Protein AF-A0A4V0XF61-F1 (afdb_monomer_lite)

Structure (mmCIF, N/CA/C/O backbone):
data_AF-A0A4V0XF61-F1
#
_entry.id   AF-A0A4V0XF61-F1
#
loop_
_atom_site.group_PDB
_atom_site.id
_atom_site.type_symbol
_atom_site.label_atom_id
_atom_site.label_alt_id
_atom_site.label_comp_id
_atom_site.label_asym_id
_atom_site.label_entity_id
_atom_site.label_seq_id
_atom_site.pdbx_PDB_ins_code
_atom_site.Cartn_x
_atom_site.Cartn_y
_atom_site.Cartn_z
_atom_site.occupancy
_atom_site.B_iso_or_equiv
_atom_site.auth_seq_id
_atom_site.auth_comp_id
_atom_site.auth_asym_id
_atom_site.auth_atom_id
_atom_site.pdbx_PDB_model_num
ATOM 1 N N . MET A 1 1 ? 13.047 51.455 41.620 1.00 37.69 1 MET A N 1
ATOM 2 C CA . MET A 1 1 ? 13.143 50.637 40.390 1.00 37.69 1 MET A CA 1
ATOM 3 C C . MET A 1 1 ? 12.643 49.227 40.703 1.00 37.69 1 MET A C 1
ATOM 5 O O . MET A 1 1 ? 13.381 48.459 41.299 1.00 37.69 1 MET A O 1
ATOM 9 N N . LYS A 1 2 ? 11.378 48.901 40.408 1.00 38.47 2 LYS A N 1
ATOM 10 C CA . LYS A 1 2 ? 10.821 47.542 40.548 1.00 38.47 2 LYS A CA 1
ATOM 11 C C . LYS A 1 2 ? 10.342 47.116 39.160 1.00 38.47 2 LYS A C 1
ATOM 13 O O . LYS A 1 2 ? 9.433 47.737 38.624 1.00 38.47 2 LYS A O 1
ATOM 18 N N . ARG A 1 3 ? 11.022 46.145 38.546 1.00 42.78 3 ARG A N 1
ATOM 19 C CA . ARG A 1 3 ? 10.661 45.599 37.230 1.00 42.78 3 ARG A CA 1
ATOM 20 C C . ARG A 1 3 ? 9.593 44.526 37.443 1.00 42.78 3 ARG A C 1
ATOM 22 O O . ARG A 1 3 ? 9.880 43.510 38.067 1.00 42.78 3 ARG A O 1
ATOM 29 N N . ALA A 1 4 ? 8.373 44.786 36.984 1.00 43.69 4 ALA A N 1
ATOM 30 C CA . ALA A 1 4 ? 7.298 43.802 36.945 1.00 43.69 4 ALA A CA 1
ATOM 31 C C . ALA A 1 4 ? 7.522 42.871 35.745 1.00 43.69 4 AL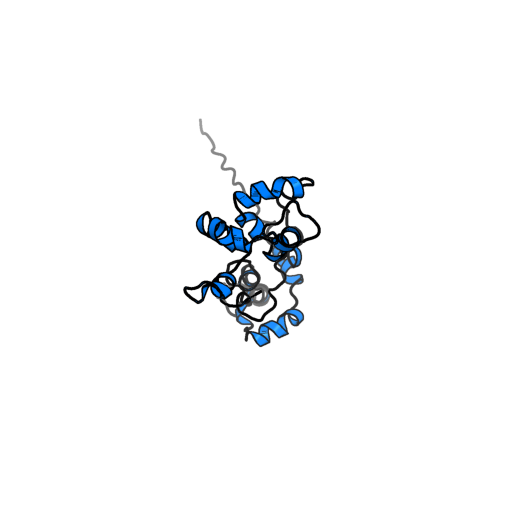A A C 1
ATOM 33 O O . ALA A 1 4 ? 7.671 43.337 34.617 1.00 43.69 4 ALA A O 1
ATOM 34 N N . PHE A 1 5 ? 7.596 41.568 36.004 1.00 45.97 5 PHE A N 1
ATOM 35 C CA . PHE A 1 5 ? 7.711 40.529 34.986 1.00 45.97 5 PHE A CA 1
ATOM 36 C C . PHE A 1 5 ? 6.289 40.140 34.561 1.00 45.97 5 PHE A C 1
ATOM 38 O O . PHE A 1 5 ? 5.546 39.557 35.349 1.00 45.97 5 PHE A O 1
ATOM 45 N N . LEU A 1 6 ? 5.881 40.522 33.348 1.00 44.06 6 LEU A N 1
ATOM 46 C CA . LEU A 1 6 ? 4.611 40.100 32.758 1.00 44.06 6 LEU A CA 1
ATOM 47 C C . LEU A 1 6 ? 4.802 38.685 32.186 1.00 44.06 6 LEU A C 1
ATOM 49 O O . LEU A 1 6 ? 5.429 38.510 31.144 1.00 44.06 6 LEU A O 1
ATOM 53 N N . LEU A 1 7 ? 4.293 37.670 32.884 1.00 47.38 7 LEU A N 1
ATOM 54 C CA . LEU A 1 7 ? 4.162 36.309 32.360 1.00 47.38 7 LEU A CA 1
ATOM 55 C C . LEU A 1 7 ? 2.916 36.256 31.464 1.00 47.38 7 LEU A C 1
ATOM 57 O O . LEU A 1 7 ? 1.794 36.147 31.953 1.00 47.38 7 LEU A O 1
ATOM 61 N N . LEU A 1 8 ? 3.117 36.364 30.149 1.00 46.69 8 LEU A N 1
ATOM 62 C CA . LEU A 1 8 ? 2.096 36.035 29.155 1.00 46.69 8 LEU A CA 1
ATOM 63 C C . LEU A 1 8 ? 1.953 34.507 29.096 1.00 46.69 8 LEU A C 1
ATOM 65 O O . LEU A 1 8 ? 2.768 33.813 28.491 1.00 46.69 8 LEU A O 1
ATOM 69 N N . LEU A 1 9 ? 0.917 33.982 29.748 1.00 48.41 9 LEU A N 1
ATOM 70 C CA . LEU A 1 9 ? 0.445 32.614 29.550 1.00 48.41 9 LEU A CA 1
ATOM 71 C C . LEU A 1 9 ? -0.182 32.518 28.154 1.00 48.41 9 LEU A C 1
ATOM 73 O O . LEU A 1 9 ? -1.304 32.970 27.932 1.00 48.41 9 LEU A O 1
ATOM 77 N N . LEU A 1 10 ? 0.556 31.936 27.207 1.00 48.00 10 LEU A N 1
ATOM 78 C CA . LEU A 1 10 ? 0.013 31.487 25.928 1.00 48.00 10 LEU A CA 1
ATOM 79 C C . LEU A 1 10 ? -0.891 30.278 26.191 1.00 48.00 10 LEU A C 1
ATOM 81 O O . LEU A 1 10 ? -0.431 29.141 26.266 1.00 48.00 10 LEU A O 1
ATOM 85 N N . ILE A 1 11 ? -2.186 30.536 26.358 1.00 51.19 11 ILE A N 1
ATOM 86 C CA . ILE A 1 11 ? -3.217 29.500 26.332 1.00 51.19 11 ILE A CA 1
ATOM 87 C C . ILE A 1 11 ? -3.349 29.065 24.869 1.00 51.19 11 ILE A C 1
ATOM 89 O O . ILE A 1 11 ? -4.067 29.684 24.089 1.00 51.19 11 ILE A O 1
ATOM 93 N N . PHE A 1 12 ? -2.612 28.024 24.479 1.00 44.31 12 PHE A N 1
ATOM 94 C CA . PHE A 1 12 ? -2.882 27.304 23.239 1.00 44.31 12 PHE A CA 1
ATOM 95 C C . PHE A 1 12 ? -4.220 26.580 23.410 1.00 44.31 12 PHE A C 1
ATOM 97 O O . PHE A 1 12 ? -4.319 25.556 24.085 1.00 44.31 12 PHE A O 1
ATOM 104 N N . THR A 1 13 ? -5.276 27.147 22.839 1.00 44.53 13 THR A N 1
ATOM 105 C CA . THR A 1 13 ? -6.594 26.527 22.756 1.00 44.53 13 THR A CA 1
ATOM 106 C C . THR A 1 13 ? -6.548 25.368 21.758 1.00 44.53 13 THR A 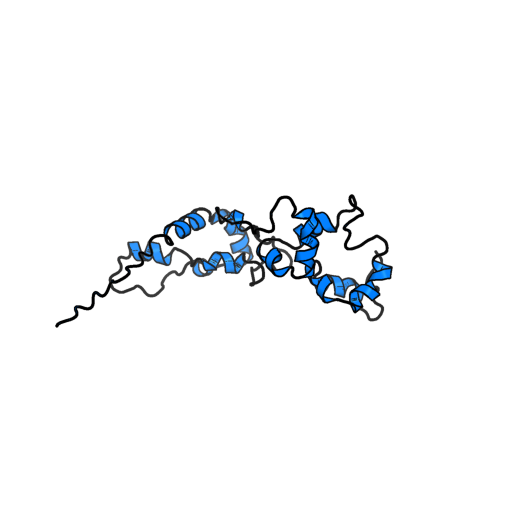C 1
ATOM 108 O O . THR A 1 13 ? -6.792 25.532 20.565 1.00 44.53 13 THR A O 1
ATOM 111 N N . SER A 1 14 ? -6.245 24.166 22.250 1.00 46.16 14 SER A N 1
ATOM 112 C CA . SER A 1 14 ? -6.457 22.904 21.527 1.00 46.16 14 SER A CA 1
ATOM 113 C C . SER A 1 14 ? -7.956 22.633 21.368 1.00 46.16 14 SER A C 1
ATOM 115 O O . SER A 1 14 ? -8.532 21.881 22.144 1.00 46.16 14 SER A O 1
ATOM 117 N N . PHE A 1 15 ? -8.606 23.260 20.386 1.00 42.75 15 PHE A N 1
ATOM 118 C CA . PHE A 1 15 ? -10.039 23.053 20.115 1.00 42.75 15 PHE A CA 1
ATOM 119 C C . PHE A 1 15 ? -10.359 22.504 18.714 1.00 42.75 15 PHE A C 1
ATOM 121 O O . PHE A 1 15 ? -11.527 22.311 18.403 1.00 42.75 15 PHE A O 1
ATOM 128 N N . ALA A 1 16 ? -9.364 22.191 17.876 1.00 43.38 16 ALA A N 1
ATOM 129 C CA . ALA A 1 16 ? -9.616 21.790 16.483 1.00 43.38 16 ALA A CA 1
ATOM 130 C C . ALA A 1 16 ? -9.516 20.278 16.181 1.00 43.38 16 ALA A C 1
ATOM 132 O O . ALA A 1 16 ? -9.893 19.861 15.093 1.00 43.38 16 ALA A O 1
ATOM 133 N N . VAL A 1 17 ? -9.033 19.436 17.104 1.00 48.44 17 VAL A N 1
ATOM 134 C CA . VAL A 1 17 ? -8.756 18.010 16.798 1.00 48.44 17 VAL A CA 1
ATOM 135 C C . VAL A 1 17 ? -9.970 17.093 17.024 1.00 48.44 17 VAL A C 1
ATOM 137 O O . VAL A 1 17 ? -10.055 16.026 16.427 1.00 4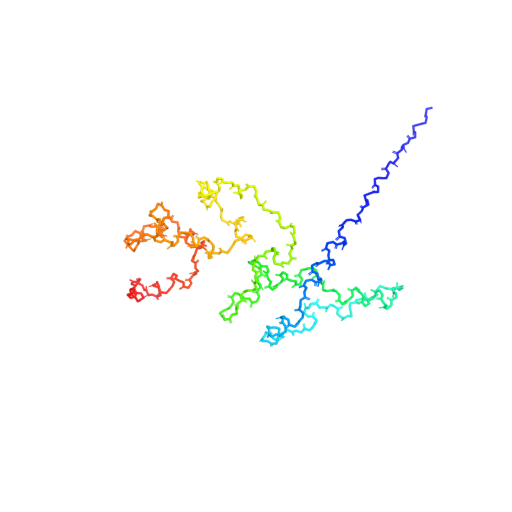8.44 17 VAL A O 1
ATOM 140 N N . ALA A 1 18 ? -10.939 17.496 17.851 1.00 49.16 18 ALA A N 1
ATOM 141 C CA . ALA A 1 18 ? -12.072 16.634 18.204 1.00 49.16 18 ALA A CA 1
ATOM 142 C C . ALA A 1 18 ? -13.066 16.413 17.043 1.00 49.16 18 ALA A C 1
ATOM 144 O O . ALA A 1 18 ? -13.548 15.298 16.874 1.00 49.16 18 ALA A O 1
ATOM 145 N N . GLY A 1 19 ? -13.326 17.436 16.216 1.00 51.44 19 GLY A N 1
ATOM 146 C CA . GLY A 1 19 ? -14.359 17.376 15.168 1.00 51.44 19 GLY A CA 1
ATOM 147 C C . GLY A 1 19 ? -14.050 16.400 14.027 1.00 51.44 19 GLY A C 1
ATOM 148 O O . GLY A 1 19 ? -14.927 15.670 13.588 1.00 51.44 19 GLY A O 1
ATOM 149 N N . GLN A 1 20 ? -12.785 16.299 13.604 1.00 52.56 20 GLN A N 1
ATOM 150 C CA . GLN A 1 20 ? -12.396 15.381 12.520 1.00 52.56 20 GLN A CA 1
ATOM 151 C C . GLN A 1 20 ? -12.484 13.899 12.922 1.00 52.56 20 GLN A C 1
ATOM 153 O O . GLN A 1 20 ? -12.550 13.023 12.060 1.00 52.56 20 GLN A O 1
ATOM 158 N N . ARG A 1 21 ? -12.461 13.606 14.231 1.00 58.28 21 ARG A N 1
ATOM 159 C CA . ARG A 1 21 ? -12.547 12.238 14.749 1.00 58.28 21 ARG A CA 1
ATOM 160 C C . ARG A 1 21 ? -13.959 11.671 14.620 1.00 58.28 21 ARG A C 1
ATOM 162 O O . ARG A 1 21 ? -14.084 10.482 14.359 1.00 58.28 21 ARG A O 1
ATOM 169 N N . GLU A 1 22 ? -15.000 12.474 14.815 1.00 62.06 22 GLU A N 1
ATOM 170 C CA . GLU A 1 22 ? -16.388 11.992 14.740 1.00 62.06 22 GLU A CA 1
ATOM 171 C C . GLU A 1 22 ? -16.759 11.604 13.297 1.00 62.06 22 GLU A C 1
ATOM 173 O O . GLU A 1 22 ? -17.238 10.496 13.059 1.00 62.06 22 GLU A O 1
ATOM 178 N N . GLU A 1 23 ? -16.375 12.429 12.319 1.00 67.50 23 GLU A N 1
ATOM 179 C CA . GLU A 1 23 ? -16.727 12.247 10.902 1.00 67.50 23 GLU A CA 1
ATOM 180 C C . GLU A 1 23 ? -16.214 10.932 10.283 1.00 67.50 23 GLU A C 1
ATOM 182 O O . GLU A 1 23 ? -16.884 10.335 9.438 1.00 67.50 23 GLU A O 1
ATOM 187 N N . ILE A 1 24 ? -15.028 10.444 10.674 1.00 75.31 24 ILE A N 1
ATOM 188 C CA . ILE A 1 24 ? -14.499 9.189 10.109 1.00 75.31 24 ILE A CA 1
ATOM 189 C C . ILE A 1 24 ? -15.235 7.958 10.647 1.00 75.31 24 ILE A C 1
ATOM 191 O O . ILE A 1 24 ? -15.407 6.979 9.918 1.00 75.31 24 ILE A O 1
ATOM 195 N N . PHE A 1 25 ? -15.689 8.002 11.904 1.00 75.88 25 PHE A N 1
ATOM 196 C CA . PHE A 1 25 ? -16.460 6.912 12.499 1.00 75.88 25 PHE A CA 1
ATOM 197 C C . PHE A 1 25 ? -17.901 6.885 11.988 1.00 75.88 25 PHE A C 1
ATOM 199 O O . PHE A 1 25 ? -18.468 5.799 11.886 1.00 75.88 25 PHE A O 1
ATOM 206 N N . ASP A 1 26 ? -18.447 8.018 11.546 1.00 76.31 26 ASP A N 1
ATOM 207 C CA . ASP A 1 26 ? -19.749 8.070 10.866 1.00 76.31 26 ASP A CA 1
ATOM 208 C C . ASP A 1 26 ? -19.747 7.336 9.515 1.00 76.31 26 ASP A C 1
ATOM 210 O O . ASP A 1 26 ? -20.778 6.835 9.064 1.00 76.31 26 ASP A O 1
ATOM 214 N N . LYS A 1 27 ? -18.579 7.207 8.873 1.00 78.25 27 LYS A N 1
ATOM 215 C CA . LYS A 1 27 ? -18.416 6.431 7.631 1.00 78.25 27 LYS A CA 1
ATOM 216 C C . LYS A 1 27 ? -18.271 4.929 7.861 1.00 78.25 27 LYS A C 1
ATOM 218 O O . LYS A 1 27 ? -18.263 4.161 6.896 1.00 78.25 27 LYS A O 1
ATOM 223 N N . PHE A 1 28 ? -18.122 4.489 9.109 1.00 82.75 28 PHE A N 1
ATOM 224 C CA . PHE A 1 28 ? -17.924 3.081 9.417 1.00 82.75 28 PHE A CA 1
ATOM 225 C C . PHE A 1 28 ? -19.246 2.298 9.395 1.00 82.75 28 PHE A C 1
ATOM 227 O O . PHE A 1 28 ? -20.141 2.517 10.209 1.00 82.75 28 PHE A O 1
ATOM 234 N N . ASP A 1 29 ? -19.338 1.306 8.505 1.00 85.75 29 ASP A N 1
ATOM 235 C CA . ASP A 1 29 ? -20.501 0.418 8.397 1.00 85.75 29 ASP A CA 1
ATOM 236 C C . ASP A 1 29 ? -20.208 -0.975 8.995 1.00 85.75 29 ASP A C 1
ATOM 238 O O . ASP A 1 29 ? -19.483 -1.794 8.414 1.00 85.75 29 ASP A O 1
ATOM 242 N N . HIS A 1 30 ? -20.827 -1.274 10.146 1.00 86.75 30 HIS A N 1
ATOM 243 C CA . HIS A 1 30 ? -20.754 -2.581 10.816 1.00 86.75 30 HIS A CA 1
ATOM 244 C C . HIS A 1 30 ? -21.266 -3.741 9.947 1.00 86.75 30 HIS A C 1
ATOM 246 O O . HIS A 1 30 ? -20.710 -4.841 9.986 1.00 86.75 30 HIS A O 1
ATOM 252 N N . LYS A 1 31 ? -22.327 -3.525 9.162 1.00 88.88 31 LYS A N 1
ATOM 253 C CA . LYS A 1 31 ? -22.926 -4.547 8.295 1.00 88.88 31 LYS A CA 1
ATOM 254 C C . LYS A 1 31 ? -22.006 -4.857 7.121 1.00 88.88 31 LYS A C 1
ATOM 256 O O . LYS A 1 31 ? -21.859 -6.029 6.775 1.00 88.88 31 LYS A O 1
ATOM 261 N N . ALA A 1 32 ? -21.364 -3.841 6.547 1.00 84.50 32 ALA A N 1
ATOM 262 C CA . ALA A 1 32 ? -20.389 -4.026 5.474 1.00 84.50 32 ALA A CA 1
ATOM 263 C C . ALA A 1 32 ? -19.164 -4.832 5.941 1.00 84.50 32 ALA A C 1
ATOM 265 O O . ALA A 1 32 ? -18.680 -5.698 5.213 1.00 84.50 32 ALA A O 1
ATOM 266 N N . HIS A 1 33 ? -18.695 -4.605 7.172 1.00 84.06 33 HIS A N 1
ATOM 267 C CA . HIS A 1 33 ? -17.537 -5.318 7.722 1.00 84.06 33 HIS A CA 1
ATOM 268 C C . HIS A 1 33 ? -17.867 -6.704 8.307 1.00 84.06 33 HIS A C 1
ATOM 270 O O . HIS A 1 33 ? -16.990 -7.571 8.378 1.00 84.06 33 HIS A O 1
ATOM 276 N N . GLY A 1 34 ? -19.126 -6.950 8.685 1.00 87.12 34 GLY A N 1
ATOM 277 C CA . GLY A 1 34 ? -19.589 -8.171 9.355 1.00 87.12 34 GLY A CA 1
ATOM 278 C C . GLY A 1 34 ? -19.168 -9.501 8.704 1.00 87.12 34 GLY A C 1
ATOM 279 O O . GLY A 1 34 ? -18.676 -10.378 9.424 1.00 87.12 34 GLY A O 1
ATOM 280 N N . PRO A 1 35 ? -19.292 -9.691 7.372 1.00 86.31 35 PRO A N 1
ATOM 281 C CA . PRO A 1 35 ? -18.860 -10.924 6.709 1.00 86.31 35 PRO A CA 1
ATOM 282 C C . PRO A 1 35 ? -17.363 -11.204 6.887 1.00 86.31 35 PRO A C 1
ATOM 284 O O . PRO A 1 35 ? -16.972 -12.330 7.201 1.00 86.31 35 PRO A O 1
ATOM 287 N N . THR A 1 36 ? -16.525 -10.174 6.743 1.00 81.56 36 THR A N 1
ATOM 288 C CA . THR A 1 36 ? -15.072 -10.291 6.923 1.00 81.56 36 THR A CA 1
ATOM 289 C C . THR A 1 36 ? -14.735 -10.582 8.377 1.00 81.56 36 THR A C 1
ATOM 291 O O . THR A 1 36 ? -13.982 -11.516 8.641 1.00 81.56 36 THR A O 1
ATOM 294 N N . PHE A 1 37 ? -15.341 -9.856 9.321 1.00 85.25 37 PHE A N 1
ATOM 295 C CA . PHE A 1 37 ? -15.151 -10.069 10.758 1.00 85.25 37 PHE A CA 1
ATOM 296 C C . PHE A 1 37 ? -15.541 -11.480 11.195 1.00 85.25 37 PHE A C 1
ATOM 298 O O . PHE A 1 37 ? -14.806 -12.110 11.950 1.00 85.25 37 PHE A O 1
ATOM 305 N N . THR A 1 38 ? -16.628 -12.025 10.649 1.00 85.31 38 THR A N 1
ATOM 306 C CA . THR A 1 38 ? -17.028 -13.420 10.883 1.00 85.31 38 THR A CA 1
ATOM 307 C C . THR A 1 38 ? -15.980 -14.391 10.343 1.00 85.31 38 THR A C 1
ATOM 309 O O . THR A 1 38 ? -15.578 -15.324 11.039 1.00 85.31 38 THR A O 1
ATOM 312 N N . LYS A 1 39 ? -15.487 -14.154 9.120 1.00 82.81 39 LYS A N 1
ATOM 313 C CA . LYS A 1 39 ? -14.496 -15.016 8.459 1.00 82.81 39 LYS A CA 1
ATOM 314 C C . LYS A 1 39 ? -13.167 -15.066 9.224 1.00 82.81 39 LYS A C 1
ATOM 316 O O . LYS A 1 39 ? -12.590 -16.142 9.350 1.00 82.81 39 LYS A O 1
ATOM 321 N N . ILE A 1 40 ? -12.716 -13.937 9.776 1.00 79.81 40 ILE A N 1
ATOM 322 C CA . ILE A 1 40 ? -11.478 -13.847 10.576 1.00 79.81 40 ILE A CA 1
ATOM 323 C C . ILE A 1 40 ? -11.701 -14.052 12.083 1.00 79.81 40 ILE A C 1
ATOM 325 O O . ILE A 1 40 ? -10.753 -13.939 12.854 1.00 79.81 40 ILE A O 1
ATOM 329 N N . LYS A 1 41 ? -12.934 -14.365 12.509 1.00 84.62 41 LYS A N 1
ATOM 330 C CA . LYS A 1 41 ? -13.324 -14.551 13.919 1.00 84.62 41 LYS A CA 1
ATOM 331 C C . LYS A 1 41 ? -12.978 -13.345 14.809 1.00 84.62 41 LYS A C 1
ATOM 333 O O . LYS A 1 41 ? -12.506 -13.511 15.932 1.00 84.62 41 LYS A O 1
ATOM 338 N N . MET A 1 42 ? -13.211 -12.133 14.305 1.00 83.38 42 MET A N 1
ATOM 339 C CA . MET A 1 42 ? -12.977 -10.894 15.049 1.00 83.38 42 MET A CA 1
ATOM 340 C C . MET A 1 42 ? -13.999 -10.732 16.180 1.00 83.38 42 MET A C 1
ATOM 342 O O . MET A 1 42 ? -15.189 -10.981 15.986 1.00 83.38 42 MET A O 1
ATOM 346 N N . THR A 1 43 ? -13.547 -10.289 17.354 1.00 85.06 43 THR A N 1
ATOM 347 C CA . THR A 1 43 ? -14.422 -10.005 18.501 1.00 85.06 43 THR A CA 1
ATOM 348 C C . THR A 1 43 ? -14.752 -8.516 18.584 1.00 85.06 43 THR A C 1
ATOM 350 O O . THR A 1 43 ? -13.994 -7.676 18.104 1.00 85.06 43 THR A O 1
ATOM 353 N N . CYS A 1 44 ? -15.852 -8.161 19.256 1.00 82.62 44 CYS A N 1
ATOM 354 C CA . CYS A 1 44 ? -16.226 -6.757 19.483 1.00 82.62 44 CYS A CA 1
ATOM 355 C C . CYS A 1 44 ? -15.129 -5.979 20.235 1.00 82.62 44 CYS A C 1
ATOM 357 O O . CYS A 1 44 ? -14.929 -4.788 20.004 1.00 82.62 44 CYS A O 1
ATOM 359 N N . LEU A 1 45 ? -14.392 -6.676 21.109 1.00 80.31 45 LEU A N 1
ATOM 360 C CA . LEU A 1 45 ? -13.313 -6.115 21.924 1.00 80.31 45 LEU A CA 1
ATOM 361 C C . LEU A 1 45 ? -12.040 -5.800 21.130 1.00 80.31 45 LEU A C 1
ATOM 363 O O . LEU A 1 45 ? -11.152 -5.129 21.645 1.00 80.31 45 LEU A O 1
ATOM 367 N N . ALA A 1 46 ? -11.936 -6.270 19.886 1.00 78.94 46 ALA A N 1
ATOM 368 C CA . ALA A 1 46 ? -10.809 -5.933 19.025 1.00 78.94 46 ALA A CA 1
ATOM 369 C C . ALA A 1 46 ? -10.812 -4.454 18.610 1.00 78.94 46 ALA A C 1
ATOM 371 O O . ALA A 1 46 ? -9.759 -3.884 18.334 1.00 78.94 46 ALA A O 1
ATOM 372 N N . CYS A 1 47 ? -11.991 -3.829 18.584 1.00 79.50 47 CYS A N 1
ATOM 373 C CA . CYS A 1 47 ? -12.141 -2.415 18.258 1.00 79.50 47 CYS A CA 1
ATOM 374 C C . CYS A 1 47 ? -12.607 -1.614 19.479 1.00 79.50 47 CYS A C 1
ATOM 376 O O . CYS A 1 47 ? -12.042 -0.565 19.769 1.00 79.50 47 CYS A O 1
ATOM 378 N N . HIS A 1 48 ? -13.589 -2.110 20.232 1.00 80.00 48 HIS A N 1
ATOM 379 C CA . HIS A 1 48 ? -14.173 -1.381 21.357 1.00 80.00 48 HIS A CA 1
ATOM 380 C C . HIS A 1 48 ? -13.525 -1.771 22.685 1.00 80.00 48 HIS A C 1
ATOM 382 O O . HIS A 1 48 ? -13.465 -2.949 23.039 1.00 80.00 48 HIS A O 1
ATOM 388 N N . GLN A 1 49 ? -13.115 -0.786 23.482 1.00 71.25 49 GLN A N 1
ATOM 389 C CA . GLN A 1 49 ? -12.663 -1.031 24.851 1.00 71.25 49 GLN A CA 1
ATOM 390 C C . GLN A 1 49 ? -13.851 -1.045 25.807 1.00 71.25 49 GLN A C 1
ATOM 392 O O . GLN A 1 49 ? -14.128 -0.080 26.514 1.00 71.25 49 GLN A O 1
ATOM 397 N N . VAL A 1 50 ? -14.548 -2.174 25.863 1.00 61.34 50 VAL A N 1
ATOM 398 C CA . VAL A 1 50 ? -15.645 -2.353 26.815 1.00 61.34 50 VAL A CA 1
ATOM 399 C C . VAL A 1 50 ? -15.045 -2.645 28.198 1.00 61.34 50 VAL A C 1
ATOM 401 O O . VAL A 1 50 ? -14.520 -3.731 28.430 1.00 61.34 50 VAL A O 1
ATOM 404 N N . GLY A 1 51 ? -15.086 -1.661 29.105 1.00 56.72 51 GLY A N 1
ATOM 405 C CA . GLY A 1 51 ? -14.669 -1.826 30.508 1.00 56.72 51 GLY A CA 1
ATOM 406 C C . GLY A 1 51 ? -13.263 -1.330 30.873 1.00 56.72 51 GLY A C 1
ATOM 407 O O . GLY A 1 51 ? -12.678 -1.834 31.831 1.00 56.72 51 GLY A O 1
ATOM 408 N N . GLY A 1 52 ? -12.704 -0.355 30.147 1.00 54.88 52 GLY A N 1
ATOM 409 C CA . GLY A 1 52 ? -11.498 0.343 30.609 1.00 54.88 52 GLY A CA 1
ATOM 410 C C . GLY A 1 52 ? -11.751 1.112 31.915 1.00 54.88 52 GLY A C 1
ATOM 411 O O . GLY A 1 52 ? -12.891 1.438 32.236 1.00 54.88 52 GLY A O 1
ATOM 412 N N . MET A 1 53 ? -10.694 1.369 32.694 1.00 52.66 53 MET A N 1
ATOM 413 C CA . MET A 1 53 ? -10.766 2.050 33.997 1.00 52.66 53 MET A CA 1
ATOM 414 C C . MET A 1 53 ? -11.664 3.292 33.944 1.00 52.66 53 MET A C 1
ATOM 416 O O . MET A 1 53 ? -11.311 4.302 33.337 1.00 52.66 53 MET A O 1
ATOM 420 N N . SER A 1 54 ? -12.820 3.218 34.604 1.00 55.28 54 SER A N 1
ATOM 421 C CA . SER A 1 54 ? -13.687 4.370 34.823 1.00 55.28 54 SER A CA 1
ATOM 422 C C . SER A 1 54 ? -12.927 5.408 35.645 1.00 55.28 54 SER A C 1
ATOM 424 O O . SER A 1 54 ? -12.463 5.100 36.746 1.00 55.28 54 SER A O 1
ATOM 426 N N . ILE A 1 55 ? -12.815 6.634 35.137 1.00 61.59 55 ILE A N 1
ATOM 427 C CA . ILE A 1 55 ? -12.284 7.750 35.919 1.00 61.59 55 ILE A CA 1
ATOM 428 C C . ILE A 1 55 ? -13.298 8.044 37.038 1.00 61.59 55 ILE A C 1
ATOM 430 O O . ILE A 1 55 ? -14.469 8.289 36.730 1.00 61.59 55 ILE A O 1
ATOM 434 N N . PRO A 1 56 ? -12.908 8.023 38.327 1.00 63.31 56 PRO A N 1
ATOM 435 C CA . PRO A 1 56 ? -13.833 8.323 39.416 1.00 63.31 56 PRO A CA 1
ATOM 436 C C . PRO A 1 56 ? -14.527 9.675 39.196 1.00 63.31 56 PRO A C 1
ATOM 438 O O . PRO A 1 56 ? -13.859 10.692 39.028 1.00 63.31 56 PRO A O 1
ATOM 441 N N . GLY A 1 57 ? -15.863 9.681 39.185 1.00 69.44 57 GLY A N 1
ATOM 442 C CA . GLY A 1 57 ? -16.677 10.892 39.011 1.00 69.44 57 GLY A CA 1
ATOM 443 C C . GLY A 1 57 ? -17.206 11.157 37.596 1.00 69.44 57 GLY A C 1
ATOM 444 O O . GLY A 1 57 ? -17.968 12.104 37.431 1.00 69.44 57 GLY A O 1
ATOM 445 N N . THR A 1 58 ? -16.876 10.331 36.597 1.00 66.75 58 THR A N 1
ATOM 446 C CA . THR A 1 58 ? -17.493 10.445 35.258 1.00 66.75 58 THR A CA 1
ATOM 447 C C . THR A 1 58 ? -18.865 9.749 35.207 1.00 66.75 58 THR A C 1
ATOM 449 O O . THR A 1 58 ? -18.972 8.585 35.609 1.00 66.75 58 THR A O 1
ATOM 452 N N . PRO A 1 59 ? -19.936 10.422 34.737 1.00 74.31 59 PRO A N 1
ATOM 453 C CA . PRO A 1 59 ? -21.249 9.809 34.545 1.00 74.31 59 PRO A CA 1
ATOM 454 C C . PRO A 1 59 ? -21.206 8.637 33.559 1.00 74.31 59 PRO A C 1
ATOM 456 O O . PRO A 1 59 ? -20.515 8.684 32.542 1.00 74.31 59 PRO A O 1
ATOM 459 N N . SER A 1 60 ? -22.008 7.601 33.810 1.00 66.38 60 SER A N 1
ATOM 460 C CA . SER A 1 60 ? -22.086 6.402 32.959 1.00 66.38 60 SER A CA 1
ATOM 461 C C . SER A 1 60 ? -22.446 6.704 31.500 1.00 66.38 60 SER A C 1
ATOM 463 O O . SER A 1 60 ? -21.992 6.005 30.600 1.00 66.38 60 SER A O 1
ATOM 465 N N . GLU A 1 61 ? -23.223 7.756 31.247 1.00 68.75 61 GLU A N 1
ATOM 466 C CA . GLU A 1 61 ? -23.568 8.195 29.893 1.00 68.75 61 GLU A CA 1
ATOM 467 C C . GLU A 1 61 ? -22.351 8.7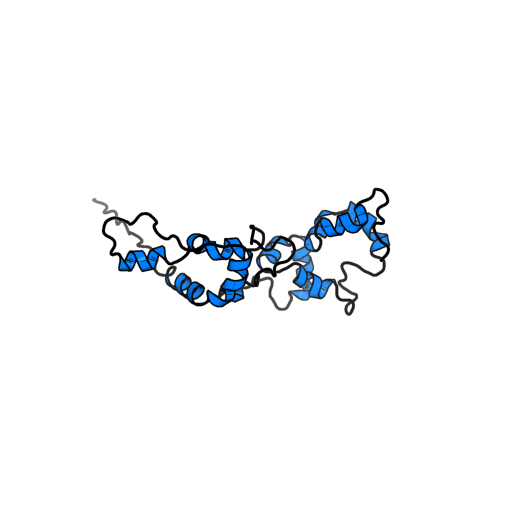40 29.124 1.00 68.75 61 GLU A C 1
ATOM 469 O O . GLU A 1 61 ? -22.190 8.467 27.935 1.00 68.75 61 GLU A O 1
ATOM 474 N N . GLU A 1 62 ? -21.458 9.454 29.808 1.00 65.69 62 GLU A N 1
ATOM 475 C CA . GLU A 1 62 ? -20.209 9.974 29.244 1.00 65.69 62 GLU A CA 1
ATOM 476 C C . GLU A 1 62 ? -19.181 8.847 29.056 1.00 65.69 62 GLU A C 1
ATOM 478 O O . GLU A 1 62 ? -18.491 8.772 28.036 1.00 65.69 62 GLU A O 1
ATOM 483 N N . LEU A 1 63 ? -19.158 7.886 29.985 1.00 64.38 63 LEU A N 1
ATOM 484 C CA . LEU A 1 63 ? -18.361 6.667 29.867 1.00 64.38 63 LEU A CA 1
ATOM 485 C C . LEU A 1 63 ? -18.814 5.792 28.691 1.00 64.38 63 LEU A C 1
ATOM 487 O O . LEU A 1 63 ? -17.970 5.310 27.943 1.00 64.38 63 LEU A O 1
ATOM 491 N N . ASN A 1 64 ? -20.120 5.631 28.463 1.00 63.44 64 ASN A N 1
ATOM 492 C CA . ASN A 1 64 ? -20.644 4.881 27.316 1.00 63.44 64 ASN A CA 1
ATOM 493 C C . ASN A 1 64 ? -20.250 5.528 25.982 1.00 63.44 64 ASN A C 1
ATOM 495 O O . ASN A 1 64 ? -19.869 4.817 25.054 1.00 63.44 64 ASN A O 1
ATOM 499 N N . LYS A 1 65 ? -20.273 6.865 25.900 1.00 65.81 65 LYS A N 1
ATOM 500 C CA . LYS A 1 65 ? -19.791 7.609 24.723 1.00 65.81 65 LYS A CA 1
ATOM 501 C C . LYS A 1 65 ? -18.284 7.451 24.507 1.00 65.81 65 LYS A C 1
ATOM 503 O O . LYS A 1 65 ? -17.831 7.486 23.373 1.00 65.81 65 LYS A O 1
ATOM 508 N N . THR A 1 66 ? -17.509 7.234 25.568 1.00 61.09 66 THR A N 1
ATOM 509 C CA . THR A 1 66 ? -16.040 7.170 25.492 1.00 61.09 66 THR A CA 1
ATOM 510 C C . THR A 1 66 ? -15.513 5.744 25.278 1.00 61.09 66 THR A C 1
ATOM 512 O O . THR A 1 66 ? -14.553 5.550 24.539 1.00 61.09 66 THR A O 1
ATOM 515 N N . PHE A 1 67 ? -16.148 4.730 25.876 1.00 63.66 67 PHE A N 1
ATOM 516 C CA . PHE A 1 67 ? -15.708 3.327 25.825 1.00 63.66 67 PHE A CA 1
ATOM 517 C C . PHE A 1 67 ? -16.245 2.541 24.625 1.00 63.66 67 PHE A C 1
ATOM 519 O O . PHE A 1 67 ? -15.648 1.541 24.221 1.00 63.66 67 PHE A O 1
ATOM 526 N N . LEU A 1 68 ? -17.346 2.996 24.020 1.00 67.56 68 LEU A N 1
ATOM 527 C CA . LEU A 1 68 ? -17.867 2.413 22.783 1.00 67.56 68 LEU A CA 1
ATOM 528 C C . LEU A 1 68 ? -17.251 3.035 21.525 1.00 67.56 68 LEU A C 1
ATOM 530 O O . LEU A 1 68 ? -17.574 2.583 20.432 1.00 67.56 68 LEU A O 1
ATOM 534 N N . VAL A 1 69 ? -16.342 4.006 21.636 1.00 70.81 69 VAL A N 1
ATOM 535 C CA . VAL A 1 69 ? -15.623 4.543 20.472 1.00 70.81 69 VAL A CA 1
ATOM 536 C C . VAL A 1 69 ? -14.253 3.869 20.381 1.00 70.81 69 VAL A C 1
ATOM 538 O O . VAL A 1 69 ? -13.464 3.967 21.325 1.00 70.81 69 VAL A O 1
ATOM 541 N N . PRO A 1 70 ? -13.942 3.175 19.275 1.00 74.62 70 PRO A N 1
ATOM 542 C CA . PRO A 1 70 ? -12.644 2.540 19.112 1.00 74.62 70 PRO A CA 1
ATOM 543 C C . PRO A 1 70 ? -11.508 3.585 19.057 1.00 74.62 70 PRO A C 1
ATOM 545 O O . PRO A 1 70 ? -11.725 4.742 18.668 1.00 74.62 70 PRO A O 1
ATOM 548 N N . PRO A 1 71 ? -10.273 3.210 19.437 1.00 74.75 71 PRO A N 1
ATOM 549 C CA . PRO A 1 71 ? -9.093 4.020 19.156 1.00 74.75 71 PRO A CA 1
ATOM 550 C C . PRO A 1 71 ? -8.969 4.336 17.660 1.00 74.75 71 PRO A C 1
ATOM 552 O O . PRO A 1 71 ? -9.261 3.492 16.816 1.00 74.75 71 PRO A O 1
ATOM 555 N N . GLU A 1 72 ? -8.451 5.517 17.316 1.00 68.88 72 GLU A N 1
ATOM 556 C CA . GLU A 1 72 ? -8.192 5.912 15.918 1.00 68.88 72 GLU A CA 1
ATOM 557 C C . GLU A 1 72 ? -7.331 4.875 15.173 1.00 68.88 72 GLU A C 1
ATOM 559 O O . GLU A 1 72 ? -7.573 4.541 14.014 1.00 68.88 72 GLU A O 1
ATOM 564 N N . ALA A 1 73 ? -6.368 4.277 15.881 1.00 73.88 73 ALA A N 1
ATOM 565 C CA . ALA A 1 73 ? -5.488 3.256 15.330 1.00 73.88 73 ALA A CA 1
ATOM 566 C C . ALA A 1 73 ? -6.200 1.936 14.964 1.00 73.88 73 ALA A C 1
ATOM 568 O O . ALA A 1 73 ? -5.628 1.145 14.215 1.00 73.88 73 ALA A O 1
ATOM 569 N N . SER A 1 74 ? -7.422 1.673 15.447 1.00 79.50 74 SER A N 1
ATOM 570 C CA . SER A 1 74 ? -8.131 0.407 15.198 1.00 79.50 74 SER A CA 1
ATOM 571 C C . SER A 1 74 ? -8.397 0.156 13.713 1.00 79.50 74 SER A C 1
ATOM 573 O O . SER A 1 74 ? -8.276 -0.980 13.259 1.00 79.50 74 SER A O 1
ATOM 575 N N . CYS A 1 75 ? -8.679 1.201 12.929 1.00 80.12 75 CYS A N 1
ATOM 576 C CA . CYS A 1 75 ? -8.869 1.078 11.481 1.00 80.12 75 CYS A CA 1
ATOM 577 C C . CYS A 1 75 ? -7.556 0.691 10.774 1.00 80.12 75 CYS A C 1
ATOM 579 O O . CYS A 1 75 ? -7.519 -0.195 9.917 1.00 80.12 75 CYS A O 1
ATOM 581 N N . HIS A 1 76 ? -6.449 1.323 11.170 1.00 78.19 76 HIS A N 1
ATOM 582 C CA . HIS A 1 76 ? -5.134 1.128 10.561 1.00 78.19 76 HIS A CA 1
ATOM 583 C C . HIS A 1 76 ? -4.492 -0.219 10.893 1.00 78.19 76 HIS A C 1
ATOM 585 O O . HIS A 1 76 ? -3.769 -0.745 10.052 1.00 78.19 76 HIS A O 1
ATOM 591 N N . GLN A 1 77 ? -4.828 -0.842 12.025 1.00 75.06 77 GLN A N 1
ATOM 592 C CA . GLN A 1 77 ? -4.382 -2.208 12.334 1.00 75.06 77 GLN A CA 1
ATOM 593 C C . GLN A 1 77 ? -4.756 -3.214 11.237 1.00 75.06 77 GLN A C 1
ATOM 595 O O . GLN A 1 77 ? -4.013 -4.155 10.984 1.00 75.06 77 GLN A O 1
ATOM 600 N N . CYS A 1 78 ? -5.899 -3.018 10.571 1.00 74.75 78 CYS A N 1
ATOM 601 C CA . CYS A 1 78 ? -6.355 -3.901 9.499 1.00 74.75 78 CYS A CA 1
ATOM 602 C C . CYS A 1 78 ? -6.138 -3.326 8.089 1.00 74.75 78 CYS A C 1
ATOM 604 O O . CYS A 1 78 ? -6.050 -4.095 7.128 1.00 74.75 78 CYS A O 1
ATOM 606 N N . HIS A 1 79 ? -6.084 -2.000 7.934 1.00 75.81 79 HIS A N 1
ATOM 607 C CA . HIS A 1 79 ? -6.127 -1.344 6.620 1.00 75.81 79 HIS A CA 1
ATOM 608 C C . HIS A 1 79 ? -4.872 -0.545 6.248 1.00 75.81 79 HIS A C 1
ATOM 610 O O . HIS A 1 79 ? -4.727 -0.196 5.075 1.00 75.81 79 HIS A O 1
ATOM 616 N N . ALA A 1 80 ? -3.944 -0.288 7.177 1.00 65.31 80 ALA A N 1
ATOM 617 C CA . ALA A 1 80 ? -2.733 0.463 6.854 1.00 65.31 80 ALA A CA 1
ATOM 618 C C . ALA A 1 80 ? -1.776 -0.344 5.950 1.00 65.31 80 ALA A C 1
ATOM 620 O O . ALA A 1 80 ? -1.539 -1.536 6.192 1.00 65.31 80 ALA A O 1
ATOM 621 N N . PRO A 1 81 ? -1.178 0.287 4.921 1.00 53.62 81 PRO A N 1
ATOM 622 C CA . PRO A 1 81 ? -0.136 -0.342 4.121 1.00 53.62 81 PRO A CA 1
ATOM 623 C C . PRO A 1 81 ? 1.091 -0.680 4.986 1.00 53.62 81 PRO A C 1
ATOM 625 O O . PRO A 1 81 ? 1.563 0.142 5.764 1.00 53.62 81 PRO A O 1
ATOM 628 N N . GLY A 1 82 ? 1.631 -1.893 4.843 1.00 51.03 82 GLY A N 1
ATOM 629 C CA . GLY A 1 82 ? 2.937 -2.267 5.407 1.00 51.03 82 GLY A CA 1
ATOM 630 C C . GLY A 1 82 ? 2.984 -2.645 6.896 1.00 51.03 82 GLY A C 1
ATOM 631 O O . GLY A 1 82 ? 3.997 -3.189 7.321 1.00 51.03 82 GLY A O 1
ATOM 632 N N . GLN A 1 83 ? 1.918 -2.446 7.680 1.00 44.38 83 GLN A N 1
ATOM 633 C CA . GLN A 1 83 ? 1.887 -2.785 9.117 1.00 44.38 83 GLN A CA 1
ATOM 634 C C . GLN A 1 83 ? 0.794 -3.797 9.476 1.00 44.38 83 GLN A C 1
ATOM 636 O O . GLN A 1 83 ? 0.001 -3.587 10.385 1.00 44.38 83 GLN A O 1
ATOM 641 N N . GLY A 1 84 ? 0.762 -4.929 8.771 1.00 44.44 84 GLY A N 1
ATOM 642 C CA . GLY A 1 84 ? 0.016 -6.082 9.278 1.00 44.44 84 GLY A CA 1
ATOM 643 C C . GLY A 1 84 ? -1.503 -5.941 9.237 1.00 44.44 84 GLY A C 1
ATOM 644 O O . GLY A 1 84 ? -2.185 -6.565 10.045 1.00 44.44 84 GLY A O 1
ATOM 645 N N . GLY A 1 85 ? -2.042 -5.223 8.248 1.00 45.53 85 GLY A N 1
ATOM 646 C CA . GLY A 1 85 ? -3.415 -5.488 7.853 1.00 45.53 85 GLY A CA 1
ATOM 647 C C . GLY A 1 85 ? -3.565 -6.987 7.598 1.00 45.53 85 GLY A C 1
ATOM 648 O O . GLY A 1 85 ? -2.768 -7.543 6.841 1.00 45.53 85 GLY A O 1
ATOM 649 N N . LEU A 1 86 ? -4.545 -7.648 8.224 1.00 46.81 86 LEU A N 1
ATOM 650 C CA . LEU A 1 86 ? -4.845 -9.091 8.111 1.00 46.81 86 LEU A CA 1
ATOM 651 C C . LEU A 1 86 ? -5.164 -9.574 6.666 1.00 46.81 86 LEU A C 1
ATOM 653 O O . LEU A 1 86 ? -5.808 -10.600 6.472 1.00 46.81 86 LEU A O 1
ATOM 657 N N . GLY A 1 87 ? -4.723 -8.850 5.634 1.00 45.97 87 GLY A N 1
ATOM 658 C CA . GLY A 1 87 ? -4.855 -9.129 4.208 1.00 45.97 87 GLY A CA 1
ATOM 659 C C . GLY A 1 87 ? -3.527 -9.083 3.437 1.00 45.97 87 GLY A C 1
ATOM 660 O O . GLY A 1 87 ? -3.513 -8.633 2.294 1.00 45.97 87 GLY A O 1
ATOM 661 N N . SER A 1 88 ? -2.412 -9.521 4.033 1.00 43.38 88 SER A N 1
ATOM 662 C CA . SER A 1 88 ? -1.207 -9.949 3.290 1.00 43.38 88 SER A CA 1
ATOM 663 C C . SER A 1 88 ? -1.064 -11.478 3.188 1.00 43.38 88 SER A C 1
ATOM 665 O O . SER A 1 88 ? -0.093 -11.962 2.612 1.00 43.38 88 SER A O 1
ATOM 667 N N . GLY A 1 89 ? -2.035 -12.238 3.709 1.00 39.56 89 GLY A N 1
ATOM 668 C CA . GLY A 1 89 ? -2.160 -13.681 3.497 1.00 39.56 89 GLY A CA 1
ATOM 669 C C . GLY A 1 89 ? -3.088 -14.010 2.324 1.00 39.56 89 GLY A C 1
ATOM 670 O O . GLY A 1 89 ? -4.070 -13.306 2.081 1.00 39.56 89 GLY A O 1
ATOM 671 N N . GLU A 1 90 ? -2.766 -15.082 1.603 1.00 37.41 90 GLU A N 1
ATOM 672 C CA . GLU A 1 90 ? -3.499 -15.603 0.445 1.00 37.41 90 GLU A CA 1
ATOM 673 C C . GLU A 1 90 ? -5.025 -15.666 0.700 1.00 37.41 90 GLU A C 1
ATOM 675 O O . GLU A 1 90 ? -5.496 -16.396 1.571 1.00 37.41 90 GLU A O 1
ATOM 680 N N . GLY A 1 91 ? -5.819 -14.902 -0.065 1.00 40.22 91 GLY A N 1
ATOM 681 C CA . GLY A 1 91 ? -7.262 -15.161 -0.214 1.00 40.22 91 GLY A CA 1
ATOM 682 C C . GLY A 1 91 ? -8.267 -14.183 0.416 1.00 40.22 91 GLY A C 1
ATOM 683 O O . GLY A 1 91 ? -9.443 -14.543 0.549 1.00 40.22 91 GLY A O 1
ATOM 684 N N . TYR A 1 92 ? -7.878 -12.956 0.776 1.00 42.94 92 TYR A N 1
ATOM 685 C CA . TYR A 1 92 ? -8.828 -11.915 1.206 1.00 42.94 92 TYR A CA 1
ATOM 686 C C . TYR A 1 92 ? -8.603 -10.623 0.417 1.00 42.94 92 TYR A C 1
ATOM 688 O O . TYR A 1 92 ? -7.452 -10.199 0.299 1.00 42.94 92 TYR A O 1
ATOM 696 N N . PRO A 1 93 ? -9.655 -9.981 -0.133 1.00 48.56 93 PRO A N 1
ATOM 697 C CA . PRO A 1 93 ? -9.485 -8.675 -0.745 1.00 48.56 93 PRO A CA 1
ATOM 698 C C . PRO A 1 93 ? -8.993 -7.716 0.336 1.00 48.56 93 PRO A C 1
ATOM 700 O O . PRO A 1 93 ? -9.663 -7.506 1.349 1.00 48.56 93 PRO A O 1
ATOM 703 N N . ALA A 1 94 ? -7.795 -7.167 0.134 1.00 55.00 94 ALA A N 1
ATOM 704 C CA . ALA A 1 94 ? -7.332 -6.048 0.931 1.00 55.00 94 ALA A CA 1
ATOM 705 C C . ALA A 1 94 ? -8.405 -4.957 0.861 1.00 55.00 94 ALA A C 1
ATOM 707 O O . ALA A 1 94 ? -8.947 -4.686 -0.214 1.00 55.00 94 ALA A O 1
ATOM 708 N N . ALA A 1 95 ? -8.723 -4.348 1.999 1.00 54.59 95 ALA A N 1
ATOM 709 C CA . ALA A 1 95 ? -9.620 -3.205 2.005 1.00 54.59 95 ALA A CA 1
ATOM 710 C C . ALA A 1 95 ? -9.112 -2.106 1.062 1.00 54.59 95 ALA A C 1
ATOM 712 O O . ALA A 1 95 ? -7.923 -2.103 0.711 1.00 54.59 95 ALA A O 1
ATOM 713 N N . PRO A 1 96 ? -9.981 -1.166 0.653 1.00 59.97 96 PRO A N 1
ATOM 714 C CA . PRO A 1 96 ? -9.568 -0.055 -0.184 1.00 59.97 96 PRO A CA 1
ATOM 715 C C . PRO A 1 96 ? -8.383 0.670 0.467 1.00 59.97 96 PRO A C 1
ATOM 717 O O . PRO A 1 96 ? -8.547 1.404 1.432 1.00 59.97 96 PRO A O 1
ATOM 720 N N . LYS A 1 97 ? -7.166 0.494 -0.066 1.00 64.88 97 LYS A N 1
ATOM 721 C CA . LYS A 1 97 ? -5.963 1.191 0.442 1.00 64.88 97 LYS A CA 1
ATOM 722 C C . LYS A 1 97 ? -5.926 2.661 0.015 1.00 64.88 97 LYS A C 1
ATOM 724 O O . LYS A 1 97 ? -4.886 3.302 0.063 1.00 64.88 97 LYS A O 1
ATOM 729 N N . ARG A 1 98 ? -7.055 3.188 -0.462 1.00 73.75 98 ARG A N 1
ATOM 730 C CA . ARG A 1 98 ? -7.211 4.596 -0.802 1.00 73.75 98 ARG A CA 1
ATOM 731 C C . ARG A 1 98 ? -7.639 5.313 0.462 1.00 73.75 98 ARG A C 1
ATOM 733 O O . ARG A 1 98 ? -8.786 5.156 0.874 1.00 73.75 98 ARG A O 1
ATOM 740 N N . CYS A 1 99 ? -6.746 6.120 1.026 1.00 78.31 99 CYS A N 1
ATOM 741 C CA . CYS A 1 99 ? -7.007 6.943 2.210 1.00 78.31 99 CYS A CA 1
ATOM 742 C C . CYS A 1 99 ? -8.310 7.750 2.057 1.00 78.31 99 CYS A C 1
ATOM 744 O O . CYS A 1 99 ? -9.091 7.846 2.999 1.00 78.31 99 CYS A O 1
ATOM 746 N N . ALA A 1 100 ? -8.589 8.220 0.833 1.00 79.19 100 ALA A N 1
ATOM 747 C CA . ALA A 1 100 ? -9.784 8.984 0.471 1.00 79.19 100 ALA A CA 1
ATOM 748 C C . ALA A 1 100 ? -11.118 8.226 0.639 1.00 79.19 100 ALA A C 1
ATOM 750 O O . ALA A 1 100 ? -12.187 8.827 0.627 1.00 79.19 100 ALA A O 1
ATOM 751 N N . THR A 1 101 ? -11.073 6.900 0.797 1.00 79.00 101 THR A N 1
ATOM 752 C CA . THR A 1 101 ? -12.269 6.090 1.079 1.00 79.00 101 THR A CA 1
ATOM 753 C C . THR A 1 101 ? -12.864 6.452 2.438 1.00 79.00 101 THR A C 1
ATOM 755 O O . THR A 1 101 ? -14.081 6.440 2.598 1.00 79.00 101 THR A O 1
ATOM 758 N N . CYS A 1 102 ? -12.007 6.803 3.401 1.00 78.75 102 CYS A N 1
ATOM 759 C CA . CYS A 1 102 ? -12.412 7.151 4.761 1.00 78.75 102 CYS A CA 1
ATOM 760 C C . CYS A 1 102 ? -12.157 8.634 5.070 1.00 78.75 102 CYS A C 1
ATOM 762 O O . CYS A 1 102 ? -12.992 9.284 5.689 1.00 78.75 102 CYS A O 1
ATOM 764 N N . HIS A 1 103 ? -11.041 9.197 4.605 1.00 80.44 103 HIS A N 1
ATOM 765 C CA . HIS A 1 103 ? -10.657 10.586 4.856 1.00 80.44 103 HIS A CA 1
ATOM 766 C C . HIS A 1 103 ? -11.104 11.508 3.716 1.00 80.44 103 HIS A C 1
ATOM 768 O O . HIS A 1 103 ? -10.770 11.269 2.564 1.00 80.44 103 HIS A O 1
ATOM 774 N N . GLU A 1 104 ? -11.799 12.604 4.016 1.00 78.25 104 GLU A N 1
ATOM 775 C CA . GLU A 1 104 ? -12.266 13.542 2.975 1.00 78.25 104 GLU A CA 1
ATOM 776 C C . GLU A 1 104 ? -11.170 14.472 2.452 1.00 78.25 104 GLU A C 1
ATOM 778 O O . GLU A 1 104 ? -11.187 14.869 1.292 1.00 78.25 104 GLU A O 1
ATOM 783 N N . HIS A 1 105 ? -10.182 14.780 3.291 1.00 80.31 105 HIS A N 1
ATOM 784 C CA . HIS A 1 105 ? -9.175 15.804 3.016 1.00 80.31 105 HIS A CA 1
ATOM 785 C C . HIS A 1 105 ? -7.767 15.208 2.920 1.00 80.31 105 HIS A C 1
ATOM 787 O O . HIS A 1 105 ? -6.836 15.646 3.598 1.00 80.31 105 HIS A O 1
ATOM 793 N N . VAL A 1 106 ? -7.600 14.182 2.084 1.00 81.69 106 VAL A N 1
ATOM 794 C CA . VAL A 1 106 ? -6.271 13.627 1.792 1.00 81.69 106 VAL A CA 1
ATOM 795 C C . VAL A 1 106 ? -5.555 14.572 0.837 1.00 81.69 106 VAL A C 1
ATOM 797 O O . VAL A 1 106 ? -5.873 14.628 -0.348 1.00 81.69 106 VAL A O 1
ATOM 800 N N . LYS A 1 107 ? -4.597 15.336 1.362 1.00 84.81 107 LYS A N 1
ATOM 801 C CA . LYS A 1 107 ? -3.792 16.245 0.550 1.00 84.81 107 LYS A CA 1
ATOM 802 C C . LYS A 1 107 ? -2.832 15.449 -0.334 1.00 84.81 107 LYS A C 1
ATOM 804 O O . LYS A 1 107 ? -2.039 14.654 0.168 1.00 84.81 107 LYS A O 1
ATOM 809 N N . GLU A 1 108 ? -2.892 15.699 -1.635 1.00 83.94 108 GLU A N 1
ATOM 810 C CA . GLU A 1 108 ? -1.943 15.136 -2.590 1.00 83.94 108 GLU A CA 1
ATOM 811 C C . GLU A 1 108 ? -0.544 15.761 -2.415 1.00 83.94 108 GLU A C 1
ATOM 813 O O . GLU A 1 108 ? -0.432 16.948 -2.076 1.00 83.94 108 GLU A O 1
ATOM 818 N N . PRO A 1 109 ? 0.533 14.981 -2.617 1.00 84.38 109 PRO A N 1
ATOM 819 C CA . PRO A 1 109 ? 1.888 15.513 -2.704 1.00 84.38 109 PRO A CA 1
ATOM 820 C C . PRO A 1 109 ? 2.042 16.542 -3.829 1.00 84.38 109 PRO A C 1
ATOM 822 O O . PRO A 1 109 ? 1.324 16.514 -4.823 1.00 84.38 109 PRO A O 1
ATOM 825 N N . GLU A 1 110 ? 3.045 17.413 -3.714 1.00 85.75 110 GLU A N 1
ATOM 826 C CA . GLU A 1 110 ? 3.382 18.388 -4.765 1.00 85.75 110 GLU A CA 1
ATOM 827 C C . GLU A 1 110 ? 3.750 17.721 -6.103 1.00 85.75 110 GLU A C 1
ATOM 829 O O . GLU A 1 110 ? 3.535 18.300 -7.166 1.00 85.75 110 GLU A O 1
ATOM 834 N N . SER A 1 111 ? 4.235 16.476 -6.061 1.00 83.00 111 SER A N 1
ATOM 835 C CA . SER A 1 111 ? 4.564 15.697 -7.255 1.00 83.00 111 SER A CA 1
ATOM 836 C C . SER A 1 111 ? 3.350 15.355 -8.131 1.00 83.00 111 SER A C 1
ATOM 838 O O . SER A 1 111 ? 3.534 15.066 -9.310 1.00 83.00 111 SER A O 1
ATOM 840 N N . HIS A 1 112 ? 2.112 15.472 -7.635 1.00 88.69 112 HIS A N 1
ATOM 841 C CA . HIS A 1 112 ? 0.868 15.225 -8.389 1.00 88.69 112 HIS A CA 1
ATOM 842 C C . HIS A 1 112 ? 0.481 16.363 -9.357 1.00 88.69 112 HIS A C 1
ATOM 844 O O . HIS A 1 112 ? -0.688 16.561 -9.686 1.00 88.69 112 HIS A O 1
ATOM 850 N N . GLY A 1 113 ? 1.461 17.130 -9.834 1.00 89.31 113 GLY A N 1
ATOM 851 C CA . GLY A 1 113 ? 1.255 18.209 -10.795 1.00 89.31 113 GLY A CA 1
ATOM 852 C C . GLY A 1 113 ? 1.049 17.730 -12.245 1.00 89.31 113 GLY A C 1
ATOM 853 O O . GLY A 1 113 ? 1.273 16.562 -12.568 1.00 89.31 113 GLY A O 1
ATOM 854 N N . PRO A 1 114 ? 0.690 18.642 -13.172 1.00 89.38 114 PRO A N 1
ATOM 855 C CA . PRO A 1 114 ? 0.449 18.317 -14.584 1.00 89.38 114 PRO A CA 1
ATOM 856 C C . PRO A 1 114 ? 1.625 17.642 -15.305 1.00 89.38 114 PRO A C 1
ATOM 858 O O . PRO A 1 114 ? 1.412 16.899 -16.256 1.00 89.38 114 PRO A O 1
ATOM 861 N N . SER A 1 115 ? 2.856 17.885 -14.849 1.00 88.25 115 SER A N 1
ATOM 862 C CA . SER A 1 115 ? 4.081 17.307 -15.416 1.00 88.25 115 SER A CA 1
ATOM 863 C C . SER A 1 115 ? 4.503 15.984 -14.767 1.00 88.25 115 SER A C 1
ATOM 865 O O . SER A 1 115 ? 5.604 15.504 -15.022 1.00 88.25 115 SER A O 1
ATOM 867 N N . TRP A 1 116 ? 3.664 15.383 -13.915 1.00 88.50 116 TRP A N 1
ATOM 868 C CA . TRP A 1 116 ? 3.980 14.131 -13.218 1.00 88.50 116 TRP A CA 1
ATOM 869 C C . TRP A 1 116 ? 4.458 13.037 -14.177 1.00 88.50 116 TRP A C 1
ATOM 871 O O . TRP A 1 116 ? 5.496 12.420 -13.950 1.00 88.50 116 TRP A O 1
ATOM 881 N N . ILE A 1 117 ? 3.736 12.821 -15.280 1.00 85.75 117 ILE A N 1
ATOM 882 C CA . ILE A 1 117 ? 4.065 11.755 -16.235 1.00 85.75 117 ILE A CA 1
ATOM 883 C C . ILE A 1 117 ? 5.483 11.919 -16.793 1.00 85.75 117 ILE A C 1
ATOM 885 O O . ILE A 1 117 ? 6.189 10.921 -16.914 1.00 85.75 117 ILE A O 1
ATOM 889 N N . ASP A 1 118 ? 5.929 13.155 -17.013 1.00 85.50 118 ASP A N 1
ATOM 890 C CA . ASP A 1 118 ? 7.242 13.450 -17.588 1.00 85.50 118 ASP A CA 1
ATOM 891 C C . ASP A 1 118 ? 8.397 13.233 -16.596 1.00 85.50 118 ASP A C 1
ATOM 893 O O . ASP A 1 118 ? 9.506 12.891 -17.006 1.00 85.50 118 ASP A O 1
ATOM 897 N N . PHE A 1 119 ? 8.159 13.419 -15.290 1.00 85.56 119 PHE A N 1
ATOM 898 C CA . PHE A 1 119 ? 9.240 13.500 -14.294 1.00 85.56 119 PHE A CA 1
ATOM 899 C C . PHE A 1 119 ? 9.201 12.443 -13.190 1.00 85.56 119 PHE A C 1
ATOM 901 O O . PHE A 1 119 ? 10.223 12.219 -12.539 1.00 85.56 119 PHE A O 1
ATOM 908 N N . HIS A 1 120 ? 8.091 11.723 -13.018 1.00 90.25 120 HIS A N 1
ATOM 909 C CA . HIS A 1 120 ? 7.943 10.764 -11.921 1.00 90.25 120 HIS A CA 1
ATOM 910 C C . HIS A 1 120 ? 8.978 9.640 -11.919 1.00 90.25 120 HIS A C 1
ATOM 912 O O . HIS A 1 120 ? 9.289 9.086 -10.866 1.00 90.25 120 HIS A O 1
ATOM 918 N N . GLY A 1 121 ? 9.521 9.292 -13.090 1.00 87.31 121 GLY A N 1
ATOM 919 C CA . GLY A 1 121 ? 10.576 8.291 -13.207 1.00 87.31 121 GLY A CA 1
ATOM 920 C C . GLY A 1 121 ? 11.831 8.674 -12.417 1.00 87.31 121 GLY A C 1
ATOM 921 O O . GLY A 1 121 ? 12.450 7.808 -11.805 1.00 87.31 121 GLY A O 1
ATOM 922 N N . ILE A 1 122 ? 12.177 9.965 -12.361 1.00 86.56 122 ILE A N 1
ATOM 923 C CA . ILE A 1 122 ? 13.326 10.456 -11.587 1.00 86.56 122 ILE A CA 1
ATOM 924 C C . ILE A 1 122 ? 13.075 10.205 -10.098 1.00 86.56 122 ILE A C 1
ATOM 926 O O . ILE A 1 122 ? 13.892 9.552 -9.446 1.00 86.56 122 ILE A O 1
ATOM 930 N N . ASP A 1 123 ? 11.910 10.609 -9.592 1.00 86.19 123 ASP A N 1
ATOM 931 C CA . ASP A 1 123 ? 11.520 10.389 -8.196 1.00 86.19 123 ASP A CA 1
ATOM 932 C C . ASP A 1 123 ? 11.507 8.894 -7.850 1.00 86.19 123 ASP A C 1
ATOM 934 O O . ASP A 1 123 ? 12.139 8.468 -6.880 1.00 86.19 123 ASP A O 1
ATOM 938 N N . ALA A 1 124 ? 10.897 8.071 -8.707 1.00 85.94 124 ALA A N 1
ATOM 939 C CA . ALA A 1 124 ? 10.808 6.625 -8.527 1.00 85.94 124 ALA A CA 1
ATOM 940 C C . ALA A 1 124 ? 12.182 5.929 -8.535 1.00 85.94 124 ALA A C 1
ATOM 942 O O . ALA A 1 124 ? 12.362 4.917 -7.853 1.00 85.94 124 ALA A O 1
ATOM 943 N N . THR A 1 125 ? 13.170 6.454 -9.273 1.00 80.31 125 THR A N 1
ATOM 944 C CA . THR A 1 125 ? 14.540 5.906 -9.260 1.00 80.31 125 THR A CA 1
ATOM 945 C C . THR A 1 125 ? 15.301 6.211 -7.975 1.00 80.31 125 THR A C 1
ATOM 947 O O . THR A 1 125 ? 16.146 5.404 -7.571 1.00 80.31 125 THR A O 1
ATOM 950 N N . MET A 1 126 ? 14.996 7.339 -7.329 1.00 83.44 126 MET A N 1
ATOM 951 C CA . MET A 1 126 ? 15.583 7.716 -6.047 1.00 83.44 126 MET A CA 1
ATOM 952 C C . MET A 1 126 ? 14.934 6.945 -4.896 1.00 83.44 126 MET A C 1
ATOM 954 O O . MET A 1 126 ? 15.638 6.360 -4.073 1.00 83.44 126 MET A O 1
ATOM 958 N N . SER A 1 127 ? 13.600 6.927 -4.839 1.00 82.44 127 SER A N 1
ATOM 959 C CA . SER A 1 127 ? 12.838 6.239 -3.798 1.00 82.44 127 SER A CA 1
ATOM 960 C C . SER A 1 127 ? 11.380 6.050 -4.210 1.00 82.44 127 SER A C 1
ATOM 962 O O . SER A 1 127 ? 10.718 6.979 -4.655 1.00 82.44 127 SER A O 1
ATOM 964 N N . THR A 1 128 ? 10.838 4.854 -3.978 1.00 83.00 128 THR A N 1
ATOM 965 C CA . THR A 1 128 ? 9.400 4.578 -4.154 1.00 83.00 128 THR A CA 1
ATOM 966 C C . THR A 1 128 ? 8.628 4.577 -2.838 1.00 83.00 128 THR A C 1
ATOM 968 O O . THR A 1 128 ? 7.413 4.378 -2.836 1.00 83.00 128 THR A O 1
ATOM 971 N N . THR A 1 129 ? 9.312 4.779 -1.708 1.00 82.50 129 THR A N 1
ATOM 972 C CA . THR A 1 129 ? 8.717 4.692 -0.367 1.00 82.50 129 THR A CA 1
ATOM 973 C C . THR A 1 129 ? 7.597 5.710 -0.186 1.00 82.50 129 THR A C 1
ATOM 975 O O . THR A 1 129 ? 6.513 5.349 0.270 1.00 82.50 129 THR A O 1
ATOM 978 N N . ASP A 1 130 ? 7.810 6.946 -0.634 1.00 81.50 130 ASP A N 1
ATOM 979 C CA . ASP A 1 130 ? 6.821 8.017 -0.495 1.00 81.50 130 ASP A CA 1
ATOM 980 C C . ASP A 1 130 ? 5.573 7.720 -1.334 1.00 81.50 130 ASP A C 1
ATOM 982 O O . ASP A 1 130 ? 4.447 7.856 -0.855 1.00 81.50 130 ASP A O 1
ATOM 986 N N . CYS A 1 131 ? 5.759 7.176 -2.542 1.00 83.94 131 CYS A N 1
ATOM 987 C CA . CYS A 1 131 ? 4.668 6.738 -3.408 1.00 83.94 131 CYS A CA 1
ATOM 988 C C . CYS A 1 131 ? 3.858 5.607 -2.757 1.00 83.94 131 CYS A C 1
ATOM 99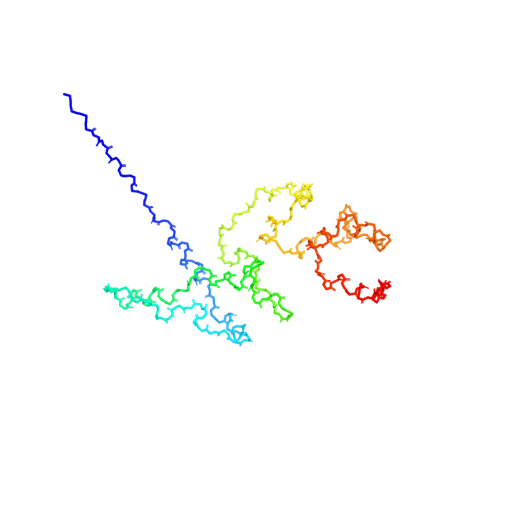0 O O . CYS A 1 131 ? 2.628 5.664 -2.728 1.00 83.94 131 CYS A O 1
ATOM 992 N N . LYS A 1 132 ? 4.540 4.599 -2.193 1.00 80.19 132 LYS A N 1
ATOM 993 C CA . LYS A 1 132 ? 3.937 3.407 -1.561 1.00 80.19 132 LYS A CA 1
ATOM 994 C C . LYS A 1 132 ? 3.101 3.727 -0.314 1.00 80.19 132 LYS A C 1
ATOM 996 O O . LYS A 1 132 ? 2.336 2.871 0.127 1.00 80.19 132 LYS A O 1
ATOM 1001 N N . THR A 1 133 ? 3.200 4.945 0.222 1.00 77.88 133 THR A N 1
ATOM 1002 C CA . THR A 1 133 ? 2.326 5.436 1.301 1.00 77.88 133 THR A CA 1
ATOM 1003 C C . THR A 1 133 ? 0.862 5.494 0.860 1.00 77.88 133 THR A C 1
ATOM 1005 O O . THR A 1 133 ? -0.029 5.173 1.643 1.00 77.88 133 THR A O 1
ATOM 1008 N N . CYS A 1 134 ? 0.611 5.853 -0.403 1.00 79.31 134 CYS A N 1
ATOM 1009 C CA . CYS A 1 134 ? -0.740 6.027 -0.950 1.00 79.31 134 CYS A CA 1
ATOM 1010 C C . CYS A 1 134 ? -1.040 5.095 -2.134 1.00 79.31 134 CYS A C 1
ATOM 1012 O O . CYS A 1 134 ? -2.194 4.737 -2.367 1.00 79.31 134 CYS A O 1
ATOM 1014 N N . HIS A 1 135 ? -0.016 4.713 -2.900 1.00 80.75 135 HIS A N 1
ATOM 1015 C CA . HIS A 1 135 ? -0.144 3.957 -4.144 1.00 80.75 135 HIS A CA 1
ATOM 1016 C C . HIS A 1 135 ? 0.128 2.468 -3.936 1.00 80.75 135 HIS A C 1
ATOM 1018 O O . HIS A 1 135 ? 1.020 2.065 -3.189 1.00 80.75 135 HIS A O 1
ATOM 1024 N N . MET A 1 136 ? -0.629 1.629 -4.644 1.00 78.38 136 MET A N 1
ATOM 1025 C CA . MET A 1 136 ? -0.375 0.190 -4.695 1.00 78.38 136 MET A CA 1
ATOM 1026 C C . MET A 1 136 ? 0.590 -0.159 -5.829 1.00 78.38 136 MET A C 1
ATOM 1028 O O . MET A 1 136 ? 0.600 0.493 -6.868 1.00 78.38 136 MET A O 1
ATOM 1032 N N . ARG A 1 137 ? 1.282 -1.295 -5.684 1.00 79.69 137 ARG A N 1
ATOM 1033 C CA . ARG A 1 137 ? 2.073 -1.948 -6.743 1.00 79.69 137 ARG A CA 1
ATOM 1034 C C . ARG A 1 137 ? 1.356 -2.008 -8.098 1.00 79.69 137 ARG A C 1
ATOM 1036 O O . ARG A 1 137 ? 1.968 -1.777 -9.133 1.00 79.69 137 ARG A O 1
ATOM 1043 N N . SER A 1 138 ? 0.058 -2.325 -8.086 1.00 78.62 138 SER A N 1
ATOM 1044 C CA . SER A 1 138 ? -0.742 -2.427 -9.309 1.00 78.62 138 SER A CA 1
ATOM 1045 C C . SER A 1 138 ? -0.850 -1.102 -10.055 1.00 78.62 138 SER A C 1
ATOM 1047 O O . SER A 1 138 ? -0.907 -1.123 -11.270 1.00 78.62 138 SER A O 1
ATOM 1049 N N . TRP A 1 139 ? -0.801 0.042 -9.371 1.00 84.75 139 TRP A N 1
ATOM 1050 C CA . TRP A 1 139 ? -0.938 1.342 -10.030 1.00 84.75 139 TRP A CA 1
ATOM 1051 C C . TRP A 1 139 ? 0.331 1.713 -10.808 1.00 84.75 139 TRP A C 1
ATOM 1053 O O . TRP A 1 139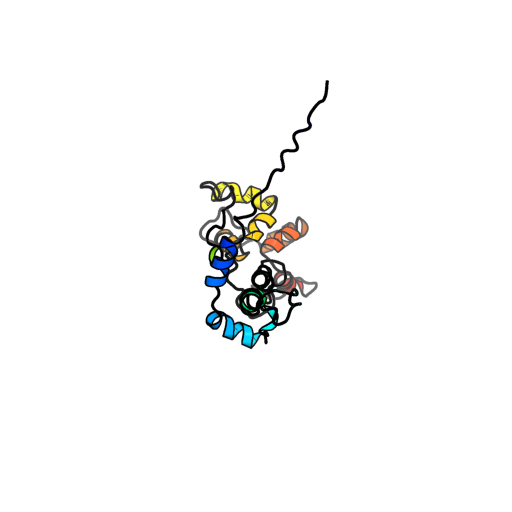 ? 0.250 2.382 -11.830 1.00 84.75 139 TRP A O 1
ATOM 1063 N N . CYS A 1 140 ? 1.503 1.229 -10.376 1.00 83.75 140 CYS A N 1
ATOM 1064 C CA . CYS A 1 140 ? 2.728 1.306 -11.174 1.00 83.75 140 CYS A CA 1
ATOM 1065 C C . CYS A 1 140 ? 2.587 0.446 -12.442 1.00 83.75 140 CYS A C 1
ATOM 1067 O O . CYS A 1 140 ? 2.865 0.901 -13.551 1.00 83.75 140 CYS A O 1
ATOM 1069 N N . ALA A 1 141 ? 2.116 -0.795 -12.274 1.00 79.94 141 ALA A N 1
ATOM 1070 C CA . ALA A 1 141 ? 1.925 -1.743 -13.371 1.00 79.94 141 ALA A CA 1
ATOM 1071 C C . ALA A 1 141 ? 0.859 -1.281 -14.375 1.00 79.94 141 ALA A C 1
ATOM 1073 O O . ALA A 1 141 ? 1.009 -1.532 -15.568 1.00 79.94 141 ALA A O 1
ATOM 1074 N N . ASP A 1 142 ? -0.157 -0.540 -13.918 1.00 83.19 142 ASP A N 1
ATOM 1075 C CA . ASP A 1 142 ? -1.232 -0.023 -14.762 1.00 83.19 142 ASP A CA 1
ATOM 1076 C C . ASP A 1 142 ? -0.706 0.785 -15.943 1.00 83.19 142 ASP A C 1
ATOM 1078 O O . ASP A 1 142 ? -1.401 0.817 -16.946 1.00 83.19 142 ASP A O 1
ATOM 1082 N N . CYS A 1 143 ? 0.475 1.407 -15.858 1.00 83.94 143 CYS A N 1
ATOM 1083 C CA . CYS A 1 143 ? 1.144 2.045 -16.995 1.00 83.94 143 CYS A CA 1
ATOM 1084 C C . CYS A 1 143 ? 2.391 1.270 -17.452 1.00 83.94 143 CYS A C 1
ATOM 1086 O O . CYS A 1 143 ? 2.585 1.085 -18.650 1.00 83.94 143 CYS A O 1
ATOM 1088 N N . HIS A 1 144 ? 3.218 0.777 -16.525 1.00 83.31 144 HIS A N 1
ATOM 1089 C CA . HIS A 1 144 ? 4.521 0.178 -16.850 1.00 83.31 144 HIS A CA 1
ATOM 1090 C C . HIS A 1 144 ? 4.478 -1.261 -17.392 1.00 83.31 144 HIS A C 1
ATOM 1092 O O . HIS A 1 144 ? 5.508 -1.757 -17.854 1.00 83.31 144 HIS A O 1
ATOM 1098 N N . ASP A 1 145 ? 3.318 -1.924 -17.352 1.00 76.94 145 ASP A N 1
ATOM 1099 C CA . ASP A 1 145 ? 3.086 -3.236 -17.979 1.00 76.94 145 ASP A CA 1
ATOM 1100 C C . ASP A 1 145 ? 2.302 -3.127 -19.302 1.00 76.94 145 ASP A C 1
ATOM 1102 O O . ASP A 1 145 ? 2.072 -4.119 -20.001 1.00 76.94 145 ASP A O 1
ATOM 1106 N N . ARG A 1 146 ? 1.876 -1.913 -19.690 1.00 75.44 146 ARG A N 1
ATOM 1107 C CA . ARG A 1 146 ? 1.130 -1.750 -20.937 1.00 75.44 146 ARG A CA 1
ATOM 1108 C C . ARG A 1 146 ? 2.025 -1.948 -22.156 1.00 75.44 146 ARG A C 1
ATOM 1110 O O . ARG A 1 146 ? 3.200 -1.586 -22.196 1.00 75.44 146 ARG A O 1
ATOM 1117 N N . ARG A 1 147 ? 1.424 -2.530 -23.194 1.00 67.56 147 ARG A N 1
ATOM 1118 C CA . ARG A 1 147 ? 2.076 -2.815 -24.480 1.00 67.56 147 ARG A CA 1
ATOM 1119 C C . ARG A 1 147 ? 1.749 -1.785 -25.562 1.00 67.56 147 ARG A C 1
ATOM 1121 O O . ARG A 1 147 ? 2.316 -1.874 -26.646 1.00 67.56 147 ARG A O 1
ATOM 1128 N N . ASP A 1 148 ? 0.852 -0.847 -25.301 1.00 68.00 148 ASP A N 1
ATOM 1129 C CA . ASP A 1 148 ? 0.434 0.199 -26.239 1.00 68.00 148 ASP A CA 1
ATOM 1130 C C . ASP A 1 148 ? 1.454 1.344 -26.357 1.00 68.00 148 ASP A C 1
ATOM 1132 O O . ASP A 1 148 ? 1.593 1.908 -27.438 1.00 68.00 148 ASP A O 1
ATOM 1136 N N . ASP A 1 149 ? 2.238 1.610 -25.310 1.00 61.41 149 ASP A N 1
ATOM 1137 C CA . ASP A 1 149 ? 3.390 2.517 -25.345 1.00 61.41 149 ASP A CA 1
ATOM 1138 C C . ASP A 1 149 ? 4.714 1.724 -25.276 1.00 61.41 149 ASP A C 1
ATOM 1140 O O . ASP A 1 149 ? 4.920 0.851 -24.429 1.00 61.41 149 ASP A O 1
ATOM 1144 N N . ALA A 1 150 ? 5.613 1.968 -26.231 1.00 52.06 150 ALA A N 1
ATOM 1145 C CA . ALA A 1 150 ? 6.922 1.318 -26.307 1.00 52.06 150 ALA A CA 1
ATOM 1146 C C . ALA A 1 150 ? 8.010 2.056 -25.507 1.00 52.06 150 ALA A C 1
ATOM 1148 O O . ALA A 1 150 ? 9.100 1.514 -25.338 1.00 52.06 150 ALA A O 1
ATOM 1149 N N . THR A 1 151 ? 7.743 3.275 -25.034 1.00 59.50 151 THR A N 1
ATOM 1150 C CA . THR A 1 151 ? 8.787 4.181 -24.533 1.00 59.50 151 THR A CA 1
ATOM 1151 C C . THR A 1 151 ? 9.148 3.978 -23.059 1.00 59.50 151 THR A C 1
ATOM 1153 O O . THR A 1 151 ? 10.256 4.325 -22.664 1.00 59.50 151 THR A O 1
ATOM 1156 N N . HIS A 1 152 ? 8.289 3.328 -22.262 1.00 63.28 152 HIS A N 1
ATOM 1157 C CA . HIS A 1 152 ? 8.473 3.218 -20.802 1.00 63.28 152 HIS A CA 1
ATOM 1158 C C . HIS A 1 152 ? 8.276 1.802 -20.238 1.00 63.28 152 HIS A C 1
ATOM 1160 O O . HIS A 1 152 ? 7.856 1.622 -19.088 1.00 63.28 152 HIS A O 1
ATOM 1166 N N . ARG A 1 153 ? 8.580 0.777 -21.045 1.00 68.62 153 ARG A N 1
ATOM 1167 C CA . ARG A 1 153 ? 8.460 -0.625 -20.627 1.00 68.62 153 ARG A CA 1
ATOM 1168 C C . ARG A 1 153 ? 9.589 -1.011 -19.684 1.00 68.62 153 ARG A C 1
ATOM 1170 O O . ARG A 1 153 ? 10.762 -0.895 -20.021 1.00 68.62 153 ARG A O 1
ATOM 1177 N N . VAL A 1 154 ? 9.217 -1.546 -18.526 1.00 77.06 154 VAL A N 1
ATOM 1178 C CA . VAL A 1 154 ? 10.173 -2.121 -17.567 1.00 77.06 154 VAL A CA 1
ATOM 1179 C C . VAL A 1 154 ? 10.662 -3.491 -18.051 1.00 77.06 154 VAL A C 1
ATOM 1181 O O . VAL A 1 154 ? 11.800 -3.873 -17.793 1.00 77.06 154 VAL A O 1
ATOM 1184 N N . HIS A 1 155 ? 9.825 -4.197 -18.820 1.00 82.75 155 HIS A N 1
ATOM 1185 C CA . HIS A 1 155 ? 10.151 -5.460 -19.474 1.00 82.75 155 HIS A CA 1
ATOM 1186 C C . HIS A 1 155 ? 9.722 -5.413 -20.946 1.00 82.75 155 HIS A C 1
ATOM 1188 O O . HIS A 1 155 ? 8.541 -5.253 -21.255 1.00 82.75 155 HIS A O 1
ATOM 1194 N N . ASP A 1 156 ? 10.662 -5.574 -21.872 1.00 78.81 156 ASP A N 1
ATOM 1195 C CA . ASP A 1 156 ? 10.341 -5.819 -23.279 1.00 78.81 156 ASP A CA 1
ATOM 1196 C C . ASP A 1 156 ? 10.273 -7.331 -23.583 1.00 78.81 156 ASP A C 1
ATOM 1198 O O . ASP A 1 156 ? 10.474 -8.182 -22.714 1.00 78.81 156 ASP A O 1
ATOM 1202 N N . SER A 1 157 ? 9.979 -7.697 -24.834 1.00 81.06 157 SER A N 1
ATOM 1203 C CA . SER A 1 157 ? 9.895 -9.105 -25.254 1.00 81.06 157 SER A CA 1
ATOM 1204 C C . SER A 1 157 ? 11.218 -9.874 -25.144 1.00 81.06 157 SER A C 1
ATOM 1206 O O . SER A 1 157 ? 11.210 -11.101 -25.168 1.00 81.06 157 SER A O 1
ATOM 1208 N N . SER A 1 158 ? 12.346 -9.173 -25.041 1.00 83.31 158 SER A N 1
ATOM 1209 C CA . SER A 1 158 ? 13.683 -9.731 -24.845 1.00 83.31 158 SER A CA 1
ATOM 1210 C C . SER A 1 158 ? 14.117 -9.761 -23.377 1.00 83.31 158 SER A C 1
ATOM 1212 O O . SER A 1 158 ? 15.250 -10.147 -23.090 1.00 83.31 158 SER A O 1
ATOM 1214 N N . TRP A 1 159 ? 13.226 -9.419 -22.434 1.00 85.75 159 TRP A N 1
ATOM 1215 C CA . TRP A 1 159 ? 13.546 -9.319 -21.009 1.00 85.75 159 TRP A CA 1
ATOM 1216 C C . TRP A 1 159 ? 14.316 -10.527 -20.470 1.00 85.75 159 TRP A C 1
ATOM 1218 O O . TRP A 1 159 ? 15.314 -10.349 -19.782 1.00 85.75 159 TRP A O 1
ATOM 1228 N N . LEU A 1 160 ? 13.933 -11.756 -20.830 1.00 87.31 160 LEU A N 1
ATOM 1229 C CA . LEU A 1 160 ? 14.625 -12.963 -20.358 1.00 87.31 160 LEU A CA 1
ATOM 1230 C C . LEU A 1 160 ? 16.110 -13.018 -20.759 1.00 87.31 160 LEU A C 1
ATOM 1232 O O . LEU A 1 160 ? 16.913 -13.611 -20.041 1.00 87.31 160 LEU A O 1
ATOM 1236 N N . SER A 1 161 ? 16.500 -12.384 -21.865 1.00 88.75 161 SER A N 1
ATOM 1237 C CA . SER A 1 161 ? 17.895 -12.311 -22.313 1.00 88.75 161 SER A CA 1
ATOM 1238 C C . SER A 1 161 ? 18.724 -11.312 -21.501 1.00 88.75 161 SER A C 1
ATOM 1240 O O . SER A 1 161 ? 19.919 -11.531 -21.305 1.00 88.75 161 SER A O 1
ATOM 1242 N N . VAL A 1 162 ? 18.107 -10.239 -20.997 1.00 87.94 162 VAL A N 1
ATOM 1243 C CA . VAL A 1 162 ? 18.782 -9.185 -20.212 1.00 87.94 162 VAL A CA 1
ATOM 1244 C C . VAL A 1 162 ? 18.578 -9.331 -18.700 1.00 87.94 162 VAL A C 1
ATOM 1246 O O . VAL A 1 162 ? 19.371 -8.805 -17.916 1.00 87.94 162 VAL A O 1
ATOM 1249 N N . HIS A 1 163 ? 17.581 -10.110 -18.276 1.00 91.06 163 HIS A N 1
ATOM 1250 C CA . HIS A 1 163 ? 17.240 -10.389 -16.883 1.00 91.06 163 HIS A CA 1
ATOM 1251 C C . HIS A 1 163 ? 18.456 -10.817 -16.043 1.00 91.06 163 HIS A C 1
ATOM 1253 O O . HIS A 1 163 ? 18.655 -10.237 -14.976 1.00 91.06 163 HIS A O 1
ATOM 1259 N N . PRO A 1 164 ? 19.337 -11.741 -16.489 1.00 89.50 164 PRO A N 1
ATOM 1260 C CA . PRO A 1 164 ? 20.488 -12.147 -15.683 1.00 89.50 164 PRO A CA 1
ATOM 1261 C C . PRO A 1 164 ? 21.489 -11.013 -15.431 1.00 89.50 164 PRO A C 1
ATOM 1263 O O . PRO A 1 164 ? 22.264 -11.078 -14.478 1.00 89.50 164 PRO A O 1
ATOM 1266 N N . ILE A 1 165 ? 21.539 -10.006 -16.304 1.00 90.81 165 ILE A N 1
ATOM 1267 C CA . ILE A 1 165 ? 22.409 -8.836 -16.143 1.00 90.81 165 ILE A CA 1
ATOM 1268 C C . ILE A 1 165 ? 21.751 -7.860 -15.163 1.00 90.81 165 ILE A C 1
ATOM 1270 O O . ILE A 1 165 ? 22.386 -7.449 -14.194 1.00 90.81 165 ILE A O 1
ATOM 1274 N N . ALA A 1 166 ? 20.464 -7.560 -15.360 1.00 87.81 166 ALA A N 1
ATOM 1275 C CA . ALA A 1 166 ? 19.692 -6.669 -14.492 1.00 87.81 166 ALA A CA 1
ATOM 1276 C C . ALA A 1 166 ? 19.570 -7.194 -13.046 1.00 87.81 166 ALA A C 1
ATOM 1278 O O . ALA A 1 166 ? 19.772 -6.452 -12.087 1.00 87.81 166 ALA A O 1
ATOM 1279 N N . ALA A 1 167 ? 19.323 -8.495 -12.872 1.00 89.50 167 ALA A N 1
ATOM 1280 C CA . ALA A 1 167 ? 19.237 -9.129 -11.557 1.00 89.50 167 ALA A CA 1
ATOM 1281 C C . ALA A 1 167 ? 20.569 -9.065 -10.790 1.00 89.50 167 ALA A C 1
ATOM 1283 O O . ALA A 1 167 ? 20.576 -8.963 -9.565 1.00 89.50 167 ALA A O 1
ATOM 1284 N N . ARG A 1 168 ? 21.707 -9.085 -11.500 1.00 89.56 168 ARG A N 1
ATOM 1285 C CA . ARG A 1 168 ? 23.038 -8.932 -10.892 1.00 89.56 168 ARG A CA 1
ATOM 1286 C C . ARG A 1 168 ? 23.378 -7.485 -10.561 1.00 89.56 168 ARG A C 1
ATOM 1288 O O . ARG A 1 168 ? 24.139 -7.260 -9.626 1.00 89.56 168 ARG A O 1
ATOM 1295 N N . SER A 1 169 ? 22.859 -6.519 -11.318 1.00 88.94 169 SER A N 1
ATOM 1296 C CA . SER A 1 169 ? 23.179 -5.108 -11.103 1.00 88.94 169 SER A CA 1
ATOM 1297 C C . SER A 1 169 ? 22.415 -4.514 -9.921 1.00 88.94 169 SER A C 1
ATOM 1299 O O . SER A 1 169 ? 23.015 -3.817 -9.105 1.00 88.94 169 SER A O 1
ATOM 1301 N N . LYS A 1 170 ? 21.106 -4.783 -9.801 1.00 84.88 170 LYS A N 1
ATOM 1302 C CA . LYS A 1 170 ? 20.268 -4.213 -8.734 1.00 84.88 170 LYS A CA 1
ATOM 1303 C C . LYS A 1 170 ? 19.037 -5.078 -8.442 1.00 84.88 170 LYS A C 1
ATOM 1305 O O . LYS A 1 170 ? 17.918 -4.669 -8.709 1.00 84.88 170 LYS A O 1
ATOM 1310 N N . VAL A 1 171 ? 19.216 -6.245 -7.817 1.00 85.62 171 VAL A N 1
ATOM 1311 C CA . VAL A 1 171 ? 18.089 -7.137 -7.449 1.00 85.62 171 VAL A CA 1
ATOM 1312 C C . VAL A 1 171 ? 16.994 -6.442 -6.621 1.00 85.62 171 VAL A C 1
ATOM 1314 O O . VAL A 1 171 ? 15.815 -6.749 -6.765 1.00 85.62 171 VAL A O 1
ATOM 1317 N N . GLY A 1 172 ? 17.368 -5.459 -5.794 1.00 83.94 172 GLY A N 1
ATOM 1318 C CA . GLY A 1 172 ? 16.421 -4.695 -4.982 1.00 83.94 172 GLY A CA 1
ATOM 1319 C C . GLY A 1 172 ? 15.469 -3.803 -5.784 1.00 83.94 172 GLY A C 1
ATOM 1320 O O . GLY A 1 172 ? 14.442 -3.420 -5.258 1.00 83.94 172 GLY A O 1
ATOM 1321 N N . SER A 1 173 ? 15.731 -3.472 -7.057 1.00 83.19 173 SER A N 1
ATOM 1322 C CA . SER A 1 173 ? 14.736 -2.717 -7.842 1.00 83.19 173 SER A CA 1
ATOM 1323 C C . SER A 1 173 ? 13.519 -3.567 -8.211 1.00 83.19 173 SER A C 1
ATOM 1325 O O . SER A 1 173 ? 12.440 -3.024 -8.446 1.00 83.19 173 SER A O 1
ATOM 1327 N N . CYS A 1 174 ? 13.670 -4.894 -8.235 1.00 86.00 174 CYS A N 1
ATOM 1328 C CA . CYS A 1 174 ? 12.601 -5.817 -8.586 1.00 86.00 174 CYS A CA 1
ATOM 1329 C C . CYS A 1 174 ? 11.492 -5.828 -7.527 1.00 86.00 174 CYS A C 1
ATOM 1331 O O . CYS A 1 174 ? 10.328 -5.958 -7.889 1.00 86.00 174 CYS A O 1
ATOM 1333 N N . ASP A 1 175 ? 11.819 -5.625 -6.245 1.00 83.44 175 ASP A N 1
ATOM 1334 C CA . ASP A 1 175 ? 10.861 -5.695 -5.127 1.00 83.44 175 ASP A CA 1
ATOM 1335 C C . ASP A 1 175 ? 9.798 -4.581 -5.129 1.00 83.44 175 ASP A C 1
ATOM 1337 O O . ASP A 1 175 ? 8.795 -4.638 -4.415 1.00 83.44 175 ASP A O 1
ATOM 1341 N N . THR A 1 176 ? 9.994 -3.564 -5.972 1.00 80.62 176 THR A N 1
ATOM 1342 C CA . THR A 1 176 ? 9.016 -2.496 -6.171 1.00 80.62 176 THR A CA 1
ATOM 1343 C C . THR A 1 176 ? 7.753 -3.043 -6.818 1.00 80.62 176 THR A C 1
ATOM 1345 O O . THR A 1 176 ? 6.651 -2.646 -6.434 1.00 80.62 176 THR A O 1
ATOM 1348 N N . CYS A 1 177 ? 7.924 -3.986 -7.747 1.00 82.44 177 CYS A N 1
ATOM 1349 C CA . CYS A 1 177 ? 6.843 -4.606 -8.500 1.00 82.44 177 CYS A CA 1
ATOM 1350 C C . CYS A 1 177 ? 6.721 -6.109 -8.266 1.00 82.44 177 CYS A C 1
ATOM 1352 O O . CYS A 1 177 ? 5.686 -6.662 -8.617 1.00 82.44 177 CYS A O 1
ATOM 1354 N N . HIS A 1 178 ? 7.710 -6.772 -7.673 1.00 85.38 178 HIS A N 1
ATOM 1355 C CA . HIS A 1 178 ? 7.720 -8.217 -7.500 1.00 85.38 178 HIS A CA 1
ATOM 1356 C C . HIS A 1 178 ? 7.812 -8.655 -6.041 1.00 85.38 178 HIS A C 1
ATOM 1358 O O . HIS A 1 178 ? 8.406 -7.986 -5.203 1.00 85.38 178 HIS A O 1
ATOM 1364 N N . VAL A 1 179 ? 7.227 -9.810 -5.736 1.00 85.19 179 VAL A N 1
ATOM 1365 C CA . VAL A 1 179 ? 7.350 -10.480 -4.436 1.00 85.19 179 VAL A CA 1
ATOM 1366 C C . VAL A 1 179 ? 8.263 -11.696 -4.544 1.00 85.19 179 VAL A C 1
ATOM 1368 O O . VAL A 1 179 ? 8.400 -12.303 -5.603 1.00 85.19 179 VAL A O 1
ATOM 1371 N N . GLN A 1 180 ? 8.854 -12.110 -3.422 1.00 85.81 180 GLN A N 1
ATOM 1372 C CA . GLN A 1 180 ? 9.819 -13.216 -3.378 1.00 85.81 180 GLN A CA 1
ATOM 1373 C C . GLN A 1 180 ? 9.310 -14.519 -4.026 1.00 85.81 180 GLN A C 1
ATOM 1375 O O . GLN A 1 180 ? 10.099 -15.248 -4.630 1.00 85.81 180 GLN A O 1
ATOM 1380 N N . ALA A 1 181 ? 8.006 -14.797 -3.916 1.00 84.81 181 ALA A N 1
ATOM 1381 C CA . ALA A 1 181 ? 7.366 -15.968 -4.516 1.00 84.81 181 ALA A CA 1
ATOM 1382 C C . ALA A 1 181 ? 7.431 -15.974 -6.056 1.00 84.81 181 ALA A C 1
ATOM 1384 O O . ALA A 1 181 ? 7.530 -17.033 -6.670 1.00 84.81 181 ALA A O 1
ATOM 1385 N N . GLU A 1 182 ? 7.411 -14.800 -6.692 1.00 85.88 182 GLU A N 1
ATOM 1386 C CA . GLU A 1 182 ? 7.522 -14.681 -8.149 1.00 85.88 182 GLU A CA 1
ATOM 1387 C C . GLU A 1 182 ? 8.952 -15.017 -8.597 1.00 85.88 182 GLU A C 1
ATOM 1389 O O . GLU A 1 182 ? 9.134 -15.752 -9.565 1.00 85.88 182 GLU A O 1
ATOM 1394 N N . CYS A 1 183 ? 9.971 -14.601 -7.837 1.00 87.06 183 CYS A N 1
ATOM 1395 C CA . CYS A 1 183 ? 11.362 -14.979 -8.095 1.00 87.06 183 CYS A CA 1
ATOM 1396 C C . CYS A 1 183 ? 11.564 -16.495 -7.946 1.00 87.06 183 CYS A C 1
ATOM 1398 O O . CYS A 1 183 ? 12.156 -17.151 -8.804 1.00 87.06 183 CYS A O 1
ATOM 1400 N N . THR A 1 184 ? 11.064 -17.076 -6.853 1.00 85.12 184 THR A N 1
ATOM 1401 C CA . THR A 1 184 ? 11.253 -18.504 -6.570 1.00 85.12 184 THR A CA 1
ATOM 1402 C C . THR A 1 184 ? 10.446 -19.396 -7.503 1.00 85.12 184 THR A C 1
ATOM 1404 O O . THR A 1 184 ? 10.830 -20.545 -7.684 1.00 85.12 184 THR A O 1
ATOM 1407 N N . SER A 1 185 ? 9.400 -18.890 -8.162 1.00 84.19 185 SER A N 1
ATOM 1408 C CA . SER A 1 185 ? 8.639 -19.664 -9.149 1.00 84.19 185 SER A CA 1
ATOM 1409 C C . SER A 1 185 ? 9.525 -20.235 -10.270 1.00 84.19 185 SER A C 1
ATOM 1411 O O . SER A 1 185 ? 9.404 -21.417 -10.595 1.00 84.19 185 SER A O 1
ATOM 1413 N N . CYS A 1 186 ? 10.486 -19.446 -10.765 1.00 82.38 186 CYS A N 1
ATOM 1414 C CA . CYS A 1 186 ? 11.478 -19.882 -11.752 1.00 82.38 186 CYS A CA 1
ATOM 1415 C C . CYS A 1 186 ? 12.786 -20.370 -11.104 1.00 82.38 186 CYS A C 1
ATOM 1417 O O . CYS A 1 186 ? 13.394 -21.325 -11.589 1.00 82.38 186 CYS A O 1
ATOM 1419 N N . HIS A 1 187 ? 13.210 -19.753 -9.992 1.00 85.19 187 HIS A N 1
ATOM 1420 C CA . HIS A 1 187 ? 14.486 -20.040 -9.317 1.00 85.19 187 HIS A CA 1
ATOM 1421 C C . HIS A 1 187 ? 14.415 -21.122 -8.221 1.00 85.19 187 HIS A C 1
ATOM 1423 O O . HIS A 1 187 ? 15.377 -21.303 -7.479 1.00 85.19 187 HIS A O 1
ATOM 1429 N N . ALA A 1 188 ? 13.316 -21.878 -8.114 1.00 79.94 188 ALA A N 1
ATOM 1430 C CA . ALA A 1 188 ? 13.171 -22.970 -7.139 1.00 79.94 188 ALA A CA 1
ATOM 1431 C C . ALA A 1 188 ? 14.173 -24.127 -7.336 1.00 79.94 188 ALA A C 1
ATOM 1433 O O . ALA A 1 188 ? 14.324 -24.964 -6.449 1.00 79.94 188 ALA A O 1
ATOM 1434 N N . SER A 1 189 ? 14.855 -24.194 -8.484 1.00 70.94 189 SER A N 1
ATOM 1435 C CA . SER A 1 189 ? 15.906 -25.173 -8.771 1.00 70.94 189 SER A CA 1
ATOM 1436 C C . SER A 1 189 ? 17.175 -24.487 -9.282 1.00 70.94 189 SER A C 1
ATOM 1438 O O . SER A 1 189 ? 17.117 -23.405 -9.869 1.00 70.94 189 SER A O 1
ATOM 1440 N N . ALA A 1 190 ? 18.330 -25.136 -9.090 1.00 61.72 190 ALA A N 1
ATOM 1441 C CA . ALA A 1 190 ? 19.647 -24.604 -9.460 1.00 61.72 190 ALA A CA 1
ATOM 1442 C C . ALA A 1 190 ? 19.808 -24.291 -10.964 1.00 61.72 190 ALA A C 1
ATOM 1444 O O . ALA A 1 190 ? 20.716 -23.557 -11.344 1.00 61.72 190 ALA A O 1
ATOM 1445 N N . SER A 1 191 ? 18.931 -24.824 -11.817 1.00 63.38 191 SER A N 1
ATOM 1446 C CA . SER A 1 191 ? 18.905 -24.594 -13.264 1.00 63.38 191 SER A CA 1
ATOM 1447 C C . SER A 1 191 ? 18.032 -23.408 -13.704 1.00 63.38 191 SER A C 1
ATOM 1449 O O . SER A 1 191 ? 18.063 -23.063 -14.881 1.00 63.38 191 SER A O 1
ATOM 1451 N N . GLY A 1 192 ? 17.274 -22.762 -12.805 1.00 56.03 192 GLY A N 1
ATOM 1452 C CA . GLY A 1 192 ? 16.562 -21.505 -13.093 1.00 56.03 192 GLY A CA 1
ATOM 1453 C C . GLY A 1 192 ? 15.449 -21.573 -14.152 1.00 56.03 192 GLY A C 1
ATOM 1454 O O . GLY A 1 192 ? 15.046 -20.533 -14.659 1.00 56.03 192 GLY A O 1
ATOM 1455 N N . PHE A 1 193 ? 14.949 -22.766 -14.489 1.00 60.75 193 PHE A N 1
ATOM 1456 C CA . PHE A 1 193 ? 13.837 -22.963 -15.429 1.00 60.75 193 PHE A CA 1
ATOM 1457 C C . PHE A 1 193 ? 12.712 -23.786 -14.787 1.00 60.75 193 PHE A C 1
ATOM 1459 O O . PHE A 1 193 ? 12.424 -24.922 -15.165 1.00 60.75 193 PHE A O 1
ATOM 1466 N N . GLY A 1 194 ? 12.071 -23.210 -13.770 1.00 49.69 194 GLY A N 1
ATOM 1467 C CA . GLY A 1 194 ? 10.772 -23.663 -13.277 1.00 49.69 194 GLY A CA 1
ATOM 1468 C C . GLY A 1 194 ? 9.635 -23.134 -14.158 1.00 49.69 194 GLY A C 1
ATOM 1469 O O . GLY A 1 194 ? 9.147 -22.042 -13.913 1.00 49.69 194 GLY A O 1
ATOM 1470 N N . ARG A 1 195 ? 9.205 -23.957 -15.128 1.00 51.03 195 ARG A N 1
ATOM 1471 C CA . ARG A 1 195 ? 8.172 -23.739 -16.171 1.00 51.03 195 ARG A CA 1
ATOM 1472 C C . ARG A 1 195 ? 8.579 -22.826 -17.340 1.00 51.03 195 ARG A C 1
ATOM 1474 O O . ARG A 1 195 ? 9.048 -21.709 -17.173 1.00 51.03 195 ARG A O 1
ATOM 1481 N N . THR A 1 196 ? 8.384 -23.361 -18.545 1.00 47.03 196 THR A N 1
ATOM 1482 C CA . THR A 1 196 ? 8.328 -22.620 -19.814 1.00 47.03 196 THR A CA 1
ATOM 1483 C C . THR A 1 196 ? 7.194 -21.583 -19.776 1.00 47.03 196 THR A C 1
ATOM 1485 O O . THR A 1 196 ? 6.245 -21.809 -19.021 1.00 47.03 196 THR A O 1
ATOM 1488 N N . PRO A 1 197 ? 7.289 -20.485 -20.557 1.00 47.72 197 PRO A N 1
ATOM 1489 C CA . PRO A 1 197 ? 6.287 -19.413 -20.590 1.00 47.72 197 PRO A CA 1
ATOM 1490 C C . PRO A 1 197 ? 4.862 -19.903 -20.862 1.00 47.72 197 PRO A C 1
ATOM 1492 O O . PRO A 1 197 ? 4.709 -20.944 -21.545 1.00 47.72 197 PRO A O 1
#

Sequence (197 aa):
MKRAFLLLLLIFTSFAVAGQREEIFDKFDHKAHGPTFTKIKMTCLACHQVGGMSIPGTPSEELNKTFLVPPEASCHQCHAPGQGGLGSGEGYPAAPKRCATCHEHVKEPESHGPSWIDFHGIDATMSTTDCKTCHMRSWCADCHDRRDDATHRVHDSSWLSVHPIAARSKVGSCDTCHVQAECTSCHASASGFGRTP

Secondary structure (DSSP, 8-state):
---------------SSHHHHHHHHHT--HHHHHHHHHHTT--GGGT--TT--PPTT--HHHHHHHHSSPPTHHHHHHHSTTTT-S-SSTTSPPP---GGGT-S--PPPGGGSTTHHHHHHHHHHH-SHHHHTT--HHHHHHHHT-SS-SSS-SS-TTHHHHHHHHHHHHGGGGGGT--HHHHHHHHTSTTS-SS--

Radius of gyration: 25.32 Å; chains: 1; bounding box: 47×76×67 Å

pLDDT: mean 71.74, std 15.35, range [37.41, 91.06]

Foldseek 3Di:
DDDDDDPPDPPPPPPPPVVQLVQLVVLDDCVVCVVVCVVVVPDLCLFFQDDDDDDPPDDPVVVCVVRNGGPPCSVCCQQFPPRNNVPPDPDDPRPPNAPCSRHVDDDDDPCPDPCVVVCVVVVVVVDCVVVSRHDDLVVCCVPQVDPPDPPRHPDDPCNVVCVVVVCVVCVPSCVSNDDPVVQCCQVVDPVSGNDDD